Protein AF-A0A317YHE9-F1 (afdb_monomer)

Mean predicted aligned error: 10.56 Å

Nearest PDB structures (foldseek):
  7tdz-assembly1_f  TM=6.583E-01  e=2.083E-06  Xenopus laevis
  7r5j-assembly1_M0  TM=6.665E-01  e=5.279E-06  Homo sapiens
  4hny-assembly1_A  TM=3.394E-01  e=1.186E+00  Saccharomyces cerevisiae S288C
  5a7d-assembly4_D  TM=3.617E-01  e=1.568E+00  Drosophila melanogaster
  8e0m-assembly3_G  TM=3.285E-01  e=8.176E-01  synthetic construct

pLDDT: mean 80.56, std 19.46, range [28.75, 98.38]

Sequence (222 aa):
MKNEQAISEYCESWSRDDAQRQYIVELGIPEEWMHEALALYHEYYGDKQGALENLIQCGNWKKAHTIFVTSVAHSMFLSSNHQEVWRITSALENHKYEIADWDLGAGIYIDFYILKNSMQERNAMDDSGSLEEMSESCRSFFGRLNESLLVWGSKLPVESRACYSKMAEELCALLVDTPSETLNLPMGCLLMMLNAPVPDESRSSYLQDALSVFTEILCSDP

Organism: Zea mays (NCBI:txid4577)

Solvent-accessible surface area (backbone atoms only — not comparable to full-atom values): 12425 Å² total; per-residue (Å²): 106,76,66,55,53,49,49,44,74,46,31,81,69,38,74,78,30,69,70,51,47,52,49,46,47,74,71,70,47,62,64,41,58,54,23,47,28,47,17,52,51,26,48,74,76,63,37,60,64,60,14,34,56,21,20,56,68,38,64,40,56,56,60,24,49,50,46,34,56,40,71,41,48,33,61,37,49,71,69,66,38,52,70,60,54,49,56,53,40,57,63,49,54,84,46,39,92,76,31,81,62,34,71,50,39,56,41,45,59,56,52,48,53,55,49,52,51,54,52,52,57,40,68,75,66,74,59,75,87,53,50,66,64,48,52,50,51,48,51,53,51,54,50,42,55,55,51,21,52,63,75,48,39,90,57,42,50,76,57,42,51,54,34,52,41,49,53,50,51,57,52,48,52,68,53,63,82,43,82,82,90,72,79,82,73,66,69,66,60,56,50,50,56,72,68,43,93,60,64,77,84,56,44,57,58,56,48,50,54,55,47,49,56,51,47,55,55,71,72,60,74,135

Foldseek 3Di:
DVVLVVLLVCVVPQVVPPVSVVVCVVVVDDVLSNLCSQLVVCVVVVNLVSNLVSCLVNVVLQVNQLSCQLPNVLVCVVVVVLVVLVVSLVSSVVVQVVYPPNCLTSVLSVLLVVLLVVLVVCLVVVDPVCLVVSLVSLVVSLVSPVVSCVVCPPSHDLSSLVSSLVSNVSSVVSNPSDDDPDDPHDPSSVVSQLPRPDPPVCNVVSVVVSVVNVVVVVVDDD

Secondary structure (DSSP, 8-state):
-HHHHHHHHTHHHHTT-HHHHHHHHHTT--HHHHHHHHHHHHHHTT-HHHHHHHHHHTT-HHHHHHHIIIIIHHHHHHTT-HHHHHHHHHHHHTTGGGSTTGGGTTHHHHHHHHHHHHHHHHHHHT-GGGHHHHHHHHHHHHHHHHHHHHHHGGGS-HHHHHHHHHHHHHHHHHHHTS-GGG----HHHHHHHHTS---HHHHHHHHHHHHHHHHHHHH---

Radius of gyration: 21.98 Å; Cα contacts (8 Å, |Δi|>4): 173; chains: 1; bounding box: 49×32×67 Å

Structure (mmCIF, N/CA/C/O backbone):
data_AF-A0A317YHE9-F1
#
_entry.id   AF-A0A317YHE9-F1
#
loop_
_atom_site.group_PDB
_atom_site.id
_atom_site.type_symbol
_atom_site.label_atom_id
_atom_site.label_alt_id
_atom_site.label_comp_id
_atom_site.label_asym_id
_atom_site.label_entity_id
_atom_site.label_seq_id
_atom_site.pdbx_PDB_ins_code
_atom_site.Cartn_x
_atom_site.Cartn_y
_atom_site.Cartn_z
_atom_site.occupancy
_atom_site.B_iso_or_equiv
_atom_site.auth_seq_id
_atom_site.auth_comp_id
_atom_site.auth_asym_id
_atom_site.auth_atom_id
_atom_site.pdbx_PDB_model_num
ATOM 1 N N . MET A 1 1 ? -6.697 1.006 29.456 1.00 61.59 1 MET A N 1
ATOM 2 C CA . MET A 1 1 ? -7.398 -0.272 29.733 1.00 61.59 1 MET A CA 1
ATOM 3 C C . MET A 1 1 ? -8.920 -0.144 29.835 1.00 61.59 1 MET A C 1
ATOM 5 O O . MET A 1 1 ? -9.541 -0.406 28.822 1.00 61.59 1 MET A O 1
ATOM 9 N N . LYS A 1 2 ? -9.570 0.265 30.948 1.00 75.31 2 LYS A N 1
ATOM 10 C CA . LYS A 1 2 ? -11.062 0.289 30.985 1.00 75.31 2 LYS A CA 1
ATOM 11 C C . LYS A 1 2 ? -11.701 1.239 29.956 1.00 75.31 2 LYS A C 1
ATOM 13 O O . LYS A 1 2 ? -12.679 0.868 29.323 1.00 75.31 2 LYS A O 1
ATOM 18 N N . ASN A 1 3 ? -11.133 2.432 29.774 1.00 78.69 3 ASN A N 1
ATOM 19 C CA . ASN A 1 3 ? -11.678 3.422 28.835 1.00 78.69 3 ASN A CA 1
ATOM 20 C C . ASN A 1 3 ? -11.440 3.024 27.371 1.00 78.69 3 ASN A C 1
ATOM 22 O O . ASN A 1 3 ? -12.326 3.158 26.544 1.00 78.69 3 ASN A O 1
ATOM 26 N N . GLU A 1 4 ? -10.263 2.480 27.075 1.00 81.00 4 GLU A N 1
ATOM 27 C CA . GLU A 1 4 ? -9.868 1.972 25.755 1.00 81.00 4 GLU A CA 1
ATOM 28 C C . GLU A 1 4 ? -10.772 0.821 25.278 1.00 81.00 4 GLU A C 1
ATOM 30 O O . GLU A 1 4 ? -11.289 0.857 24.165 1.00 81.00 4 GLU A O 1
ATOM 35 N N . GLN A 1 5 ? -11.057 -0.151 26.156 1.00 80.69 5 GLN A N 1
ATOM 36 C CA . GLN A 1 5 ? -12.016 -1.222 25.862 1.00 80.69 5 GLN A CA 1
ATOM 37 C C . GLN A 1 5 ? -13.420 -0.670 25.606 1.00 80.69 5 GLN A C 1
ATOM 39 O O . GLN A 1 5 ? -14.048 -1.057 24.627 1.00 80.69 5 GLN A O 1
ATOM 44 N N . ALA A 1 6 ? -13.883 0.281 26.422 1.00 82.44 6 ALA A N 1
ATOM 45 C CA . ALA A 1 6 ? -15.192 0.897 26.228 1.00 82.44 6 ALA A CA 1
ATOM 46 C C . ALA A 1 6 ? -15.292 1.646 24.883 1.00 82.44 6 ALA A C 1
ATOM 48 O O . ALA A 1 6 ? -16.296 1.536 24.188 1.00 82.44 6 ALA A O 1
ATOM 49 N N . ILE A 1 7 ? -14.251 2.376 24.473 1.00 87.12 7 ILE A N 1
ATOM 50 C CA . ILE A 1 7 ? -14.241 3.089 23.184 1.00 87.12 7 ILE A CA 1
ATOM 51 C C . ILE A 1 7 ? -14.347 2.107 22.019 1.00 87.12 7 ILE A C 1
ATOM 53 O O . ILE A 1 7 ? -15.121 2.347 21.095 1.00 87.12 7 ILE A O 1
ATOM 57 N N . SER A 1 8 ? -13.629 0.986 22.088 1.00 84.88 8 SER A N 1
ATOM 58 C CA . SER A 1 8 ? -13.719 -0.069 21.078 1.00 84.88 8 SER A CA 1
ATOM 59 C C . SER A 1 8 ? -15.107 -0.725 21.050 1.00 84.88 8 SER A C 1
ATOM 61 O O . SER A 1 8 ? -15.728 -0.810 19.992 1.00 84.88 8 SER A O 1
ATOM 63 N N . GLU A 1 9 ? -15.652 -1.096 22.214 1.00 87.62 9 GLU A N 1
ATOM 64 C CA . GLU A 1 9 ? -16.969 -1.744 22.340 1.00 87.62 9 GLU A CA 1
ATOM 65 C C . GLU A 1 9 ? -18.121 -0.879 21.809 1.00 87.62 9 GLU A C 1
ATOM 67 O O . GLU A 1 9 ? -19.025 -1.390 21.150 1.00 87.62 9 GLU A O 1
ATOM 72 N N . TYR A 1 10 ? -18.084 0.431 22.059 1.00 87.12 10 TYR A N 1
ATOM 73 C CA . TYR A 1 10 ? -19.134 1.363 21.638 1.00 87.12 10 TYR A CA 1
ATOM 74 C C . TYR A 1 10 ? -18.809 2.093 20.325 1.00 87.12 10 TYR A C 1
ATOM 76 O O . TYR A 1 10 ? -19.490 3.058 19.978 1.00 87.12 10 TYR A O 1
ATOM 84 N N . CYS A 1 11 ? -17.800 1.644 19.567 1.00 88.56 11 CYS A N 1
ATOM 85 C CA . CYS A 1 11 ? -17.350 2.315 18.342 1.00 88.56 11 CYS A CA 1
ATOM 86 C C . CYS A 1 11 ? -18.476 2.564 17.340 1.00 88.56 11 CYS A C 1
ATOM 88 O O . CYS A 1 11 ? -18.587 3.661 16.797 1.00 88.56 11 CYS A O 1
ATOM 90 N N . GLU A 1 12 ? -19.386 1.611 17.150 1.00 87.56 12 GLU A N 1
ATOM 91 C CA . GLU A 1 12 ? -20.506 1.792 16.225 1.00 87.56 12 GLU A CA 1
ATOM 92 C C . GLU A 1 12 ? -21.427 2.970 16.595 1.00 87.56 12 GLU A C 1
ATOM 94 O O . GLU A 1 12 ? -21.942 3.640 15.698 1.00 87.56 12 GLU A O 1
ATOM 99 N N . SER A 1 13 ? -21.627 3.254 17.888 1.00 86.62 13 SER A N 1
ATOM 100 C CA . SER A 1 13 ? -22.522 4.337 18.304 1.00 86.62 13 SER A CA 1
ATOM 101 C C . SER A 1 13 ? -21.878 5.711 18.160 1.00 86.62 13 SER A C 1
ATOM 103 O O . SER A 1 13 ? -22.518 6.612 17.623 1.00 86.62 13 SER A O 1
ATOM 105 N N . TRP A 1 14 ? -20.621 5.872 18.591 1.00 89.88 14 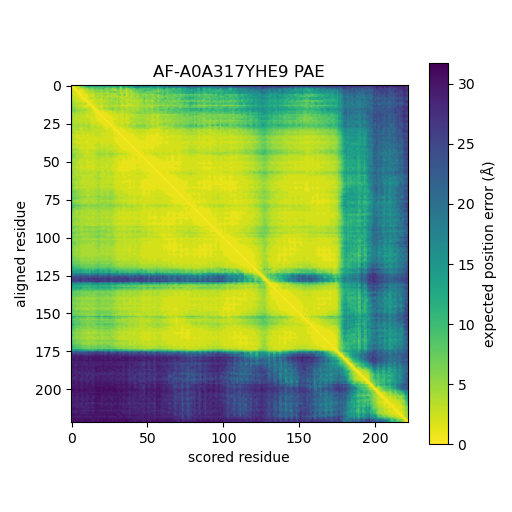TRP A N 1
ATOM 106 C CA . TRP A 1 14 ? -19.958 7.182 18.567 1.00 89.88 14 TRP A CA 1
ATOM 107 C C . TRP A 1 14 ? -19.265 7.488 17.239 1.00 89.88 14 TRP A C 1
ATOM 109 O O . TRP A 1 14 ? -19.090 8.653 16.894 1.00 89.88 14 TRP A O 1
ATOM 119 N N . SER A 1 15 ? -18.916 6.481 16.433 1.00 86.31 15 SER A N 1
ATOM 120 C CA . SER A 1 15 ? -18.302 6.710 15.117 1.00 86.31 15 SER A CA 1
ATOM 121 C C . SER A 1 15 ? -19.222 7.460 14.151 1.00 86.31 15 SER A C 1
ATOM 123 O O . SER A 1 15 ? -18.722 8.086 13.226 1.00 86.31 15 SER A O 1
ATOM 125 N N . ARG A 1 16 ? -20.543 7.451 14.342 1.00 86.00 16 ARG A N 1
ATOM 126 C CA . ARG A 1 16 ? -21.493 8.122 13.437 1.00 86.00 16 ARG A CA 1
ATOM 127 C C . ARG A 1 16 ? -21.871 9.542 13.866 1.00 86.00 16 ARG A C 1
ATOM 129 O O . ARG A 1 16 ? -22.636 10.188 13.155 1.00 86.00 16 ARG A O 1
ATOM 136 N N . ASP A 1 17 ? -21.372 10.008 15.009 1.00 88.69 17 ASP A N 1
ATOM 137 C CA . ASP A 1 17 ? -21.769 11.275 15.624 1.00 88.69 17 ASP A CA 1
ATOM 138 C C . ASP A 1 17 ? -20.535 12.116 15.987 1.00 88.69 17 ASP A C 1
ATOM 140 O O . ASP A 1 17 ? -19.805 11.817 16.935 1.00 88.69 17 ASP A O 1
ATOM 144 N N . ASP A 1 18 ? -20.315 13.196 15.234 1.00 86.38 18 ASP A N 1
ATOM 145 C CA . ASP A 1 18 ? -19.188 14.111 15.441 1.00 86.38 18 ASP A CA 1
ATOM 146 C C . ASP A 1 18 ? -19.220 14.785 16.818 1.00 86.38 18 ASP A C 1
ATOM 148 O O . ASP A 1 18 ? -18.165 15.007 17.415 1.00 86.38 18 ASP A O 1
ATOM 152 N N . ALA A 1 19 ? -20.409 15.048 17.374 1.00 89.12 19 ALA A N 1
ATOM 153 C CA . ALA A 1 19 ? -20.527 15.622 18.710 1.00 89.12 19 ALA A CA 1
ATOM 154 C C . ALA A 1 19 ? -20.073 14.622 19.782 1.00 89.12 19 ALA A C 1
ATOM 156 O O . ALA A 1 19 ? -19.423 15.011 20.752 1.00 89.12 19 ALA A O 1
ATOM 157 N N . GLN A 1 20 ? -20.351 13.325 19.595 1.00 88.50 20 GLN A N 1
ATOM 158 C CA . GLN A 1 20 ? -19.840 12.283 20.491 1.00 88.50 20 GLN A CA 1
ATOM 159 C C . GLN A 1 20 ? -18.331 12.111 20.360 1.00 88.50 20 GLN A C 1
ATOM 161 O O . GLN A 1 20 ? -17.654 11.980 21.378 1.00 88.50 20 GLN A O 1
ATOM 166 N N . ARG A 1 21 ? -17.786 12.152 19.138 1.00 87.62 21 ARG A N 1
ATOM 167 C CA . ARG A 1 21 ? -16.333 12.104 18.923 1.00 87.62 21 ARG A CA 1
ATOM 168 C C . ARG A 1 21 ? -15.636 13.255 19.641 1.00 87.62 21 ARG A C 1
ATOM 170 O O . ARG A 1 21 ? -14.715 13.016 20.417 1.00 87.62 21 ARG A O 1
ATOM 177 N N . GLN A 1 22 ? -16.121 14.479 19.442 1.00 88.88 22 GLN A N 1
ATOM 178 C CA . GLN A 1 22 ? -15.563 15.659 20.093 1.00 88.88 22 GLN A CA 1
ATOM 179 C C . GLN A 1 22 ? -15.681 15.571 21.620 1.00 88.88 22 GLN A C 1
ATOM 181 O O . GLN A 1 22 ? -14.718 15.855 22.326 1.00 88.88 22 GLN A O 1
ATOM 186 N N . TYR A 1 23 ? -16.816 15.092 22.133 1.00 90.38 23 TYR A N 1
ATOM 187 C CA . TYR A 1 23 ? -16.991 14.876 23.566 1.00 90.38 23 TYR A CA 1
ATOM 188 C C . TYR A 1 23 ? -15.982 13.867 24.141 1.00 90.38 23 TYR A C 1
ATOM 190 O O . TYR A 1 23 ? -15.433 14.093 25.216 1.00 90.38 23 TYR A O 1
ATOM 198 N N . ILE A 1 24 ? -15.693 12.771 23.431 1.00 89.44 24 ILE A N 1
ATOM 199 C CA . ILE A 1 24 ? -14.695 11.778 23.861 1.00 89.44 24 ILE A CA 1
ATOM 200 C C . ILE A 1 24 ? -13.297 12.410 23.942 1.00 89.44 24 ILE A C 1
ATOM 202 O O . ILE A 1 24 ? -12.596 12.194 24.932 1.00 89.44 24 ILE A O 1
ATOM 206 N N . VAL A 1 25 ? -12.918 13.234 22.962 1.00 89.38 25 VAL A N 1
ATOM 207 C CA . VAL A 1 25 ? -11.649 13.985 22.990 1.00 89.38 25 VAL A CA 1
ATOM 208 C C . VAL A 1 25 ? -11.615 14.957 24.176 1.00 89.38 25 VAL A C 1
ATOM 210 O O . VAL A 1 25 ? -10.636 15.001 24.921 1.00 89.38 25 VAL A O 1
ATOM 213 N N . GLU A 1 26 ? -12.709 15.681 24.430 1.00 92.31 26 GLU A N 1
ATOM 214 C CA . GLU A 1 26 ? -12.836 16.611 25.564 1.00 92.31 26 GLU A CA 1
ATOM 215 C C . GLU A 1 26 ? -12.764 15.915 26.937 1.00 92.31 26 GLU A C 1
ATOM 217 O O . GLU A 1 26 ? -12.331 16.524 27.917 1.00 92.31 26 GLU A O 1
ATOM 222 N N . LEU A 1 27 ? -13.111 14.624 27.020 1.00 91.50 27 LEU A N 1
ATOM 223 C CA . LEU A 1 27 ? -12.909 13.796 28.217 1.00 91.50 27 LEU A CA 1
ATOM 224 C C . LEU A 1 27 ? -11.431 13.446 28.480 1.00 91.50 27 LEU A C 1
ATOM 226 O O . LEU A 1 27 ? -11.128 12.785 29.478 1.00 91.50 27 LEU A O 1
ATOM 230 N N . GLY A 1 28 ? -10.511 13.883 27.617 1.00 90.69 28 GLY A N 1
ATOM 231 C CA . GLY A 1 28 ? -9.077 13.623 27.730 1.00 90.69 28 GLY A CA 1
ATOM 232 C C . GLY A 1 28 ? -8.684 12.219 27.277 1.00 90.69 28 GLY A C 1
ATOM 233 O O . GLY A 1 28 ? -7.650 11.699 27.700 1.00 90.69 28 GLY A O 1
ATOM 234 N N . ILE A 1 29 ? -9.520 11.580 26.459 1.00 90.00 29 ILE A N 1
ATOM 235 C CA . ILE A 1 29 ? -9.173 10.320 25.811 1.00 90.00 29 ILE A CA 1
ATOM 236 C C . ILE A 1 29 ? -8.193 10.607 24.663 1.00 90.00 29 ILE A C 1
ATOM 238 O O . ILE A 1 29 ? -8.479 11.482 23.847 1.00 90.00 29 ILE A O 1
ATOM 242 N N . PRO A 1 30 ? -7.076 9.861 24.561 1.00 92.31 30 PRO A N 1
ATOM 243 C CA . PRO A 1 30 ? -6.158 9.971 23.430 1.00 92.31 30 PRO A CA 1
ATOM 244 C C . PRO A 1 30 ? -6.852 9.683 22.092 1.00 92.31 30 PRO A C 1
ATOM 246 O O . PRO A 1 30 ? -7.538 8.664 21.951 1.00 92.31 30 PRO A O 1
ATOM 249 N N . GLU A 1 31 ? -6.643 10.547 21.099 1.00 91.62 31 GLU A N 1
ATOM 250 C CA . GLU A 1 31 ? -7.203 10.375 19.752 1.00 91.62 31 GLU A CA 1
ATOM 251 C C . GLU A 1 31 ? -6.699 9.085 19.090 1.00 91.62 31 GLU A C 1
ATOM 253 O O . GLU A 1 31 ? -7.435 8.431 18.351 1.00 91.62 31 GLU A O 1
ATOM 258 N N . GLU A 1 32 ? -5.488 8.640 19.426 1.00 93.50 32 GLU A N 1
ATOM 259 C CA . GLU A 1 32 ? -4.905 7.399 18.924 1.00 93.50 32 GLU A CA 1
ATOM 260 C C . GLU A 1 32 ? -5.758 6.179 19.296 1.00 93.50 32 GLU A C 1
ATOM 262 O O . GLU A 1 32 ? -5.924 5.276 18.479 1.00 93.50 32 GLU A O 1
ATOM 267 N N . TRP A 1 33 ? -6.365 6.166 20.490 1.00 93.44 33 TRP A N 1
ATOM 268 C CA . TRP A 1 33 ? -7.258 5.078 20.914 1.00 93.44 33 TRP A CA 1
ATOM 269 C C . TRP A 1 33 ? -8.572 5.086 20.134 1.00 93.44 33 TRP A C 1
ATOM 271 O O . TRP A 1 33 ? -9.136 4.030 19.842 1.00 93.44 33 TRP A O 1
ATOM 281 N N . MET A 1 34 ? -9.063 6.272 19.773 1.00 93.94 34 MET A N 1
ATOM 282 C CA . MET A 1 34 ? -10.248 6.398 18.927 1.00 93.94 34 MET A CA 1
ATOM 283 C C . MET A 1 34 ? -9.953 5.910 17.509 1.00 93.94 34 MET A C 1
ATOM 285 O O . MET A 1 34 ? -10.731 5.137 16.951 1.00 93.94 34 MET A O 1
ATOM 289 N N . HIS A 1 35 ? -8.813 6.305 16.948 1.00 95.62 35 HIS A N 1
ATOM 290 C CA . HIS A 1 35 ? -8.369 5.842 15.639 1.00 95.62 35 HIS A CA 1
ATOM 291 C C . HIS A 1 35 ? -8.104 4.334 15.620 1.00 95.62 35 HIS A C 1
ATOM 293 O O . HIS A 1 35 ? -8.507 3.658 14.679 1.00 95.62 35 HIS A O 1
ATOM 299 N N . GLU A 1 36 ? -7.529 3.758 16.673 1.00 95.00 36 GLU A N 1
ATOM 300 C CA . GLU A 1 36 ? -7.368 2.306 16.770 1.00 95.00 36 GLU A CA 1
ATOM 301 C C . GLU A 1 36 ? -8.720 1.569 16.763 1.00 95.00 36 GLU A C 1
ATOM 303 O O . GLU A 1 36 ? -8.889 0.589 16.031 1.00 95.00 36 GLU A O 1
ATOM 308 N N . ALA A 1 37 ? -9.716 2.073 17.499 1.00 94.62 37 ALA A N 1
ATOM 309 C CA . ALA A 1 37 ? -11.070 1.524 17.474 1.00 94.62 37 ALA A CA 1
ATOM 310 C C . ALA A 1 37 ? -11.732 1.655 16.088 1.00 94.62 37 ALA A C 1
ATOM 312 O O . ALA A 1 37 ? -12.310 0.688 15.586 1.00 94.62 37 ALA A O 1
ATOM 313 N N . LEU A 1 38 ? -11.601 2.815 15.433 1.00 95.31 38 LEU A N 1
ATOM 314 C CA . LEU A 1 38 ? -12.116 3.036 14.078 1.00 95.31 38 LEU A CA 1
ATOM 315 C C . LEU A 1 38 ? -11.439 2.121 13.055 1.00 95.31 38 LEU A C 1
ATOM 317 O O . LEU A 1 38 ? -12.115 1.570 12.190 1.00 95.31 38 LEU A O 1
ATOM 321 N N . ALA A 1 39 ? -10.128 1.902 13.166 1.00 96.62 39 ALA A N 1
ATOM 322 C CA . ALA A 1 39 ? -9.410 0.984 12.292 1.00 96.62 39 ALA A CA 1
ATOM 323 C C . ALA A 1 39 ? -9.994 -0.435 12.358 1.00 96.62 39 ALA A C 1
ATOM 325 O O . ALA A 1 39 ? -10.224 -1.054 11.318 1.00 96.62 39 ALA A O 1
ATOM 326 N N . LEU A 1 40 ? -10.282 -0.934 13.566 1.00 94.06 40 LEU A N 1
ATOM 327 C CA . LEU A 1 40 ? -10.927 -2.236 13.766 1.00 94.06 40 LEU A CA 1
ATOM 328 C C . LEU A 1 40 ? -12.358 -2.260 13.215 1.00 94.06 40 LEU A C 1
ATOM 330 O O . LEU A 1 40 ? -12.748 -3.238 12.577 1.00 94.06 40 LEU A O 1
ATOM 334 N N . TYR A 1 41 ? -13.120 -1.185 13.427 1.00 93.75 41 TYR A N 1
ATOM 335 C CA . TYR A 1 41 ? -14.474 -1.040 12.898 1.00 93.75 41 TYR A CA 1
ATOM 336 C C . TYR A 1 41 ? -14.492 -1.117 11.365 1.00 93.75 41 TYR A C 1
ATOM 338 O O . TYR A 1 41 ? -15.177 -1.968 10.796 1.00 93.75 41 TYR A O 1
ATOM 346 N N . HIS A 1 42 ? -13.697 -0.287 10.689 1.00 95.38 42 HIS A N 1
ATOM 347 C CA . HIS A 1 42 ? -13.603 -0.285 9.229 1.00 95.38 42 HIS A CA 1
ATOM 348 C C . HIS A 1 42 ? -13.126 -1.641 8.694 1.00 95.38 42 HIS A C 1
ATOM 350 O O . HIS A 1 42 ? -13.698 -2.167 7.739 1.00 95.38 42 HIS A O 1
ATOM 356 N N . GLU A 1 43 ? -12.143 -2.269 9.349 1.00 93.75 43 GLU A N 1
ATOM 357 C CA . GLU A 1 43 ? -11.654 -3.586 8.947 1.00 93.75 43 GLU A CA 1
ATOM 358 C C . GLU A 1 43 ? -12.734 -4.674 9.058 1.00 93.75 43 GLU A C 1
ATOM 360 O O . GLU A 1 43 ? -12.841 -5.500 8.146 1.00 93.75 43 GLU A O 1
ATOM 365 N N . TYR A 1 44 ? -13.551 -4.647 10.119 1.00 92.50 44 TYR A N 1
ATOM 366 C CA . TYR A 1 44 ? -14.672 -5.570 10.327 1.00 92.50 44 TYR A CA 1
ATOM 367 C C . TYR A 1 44 ? -15.742 -5.443 9.235 1.00 92.50 44 TYR A C 1
ATOM 369 O O . TYR A 1 44 ? -16.233 -6.452 8.732 1.00 92.50 44 TYR A O 1
ATOM 377 N N . TYR A 1 45 ? -16.059 -4.215 8.819 1.00 93.06 45 TYR A N 1
ATOM 378 C CA . TYR A 1 45 ? -17.017 -3.949 7.739 1.00 93.06 45 TYR A CA 1
ATOM 379 C C . TYR A 1 45 ? -16.412 -4.058 6.329 1.00 93.06 45 TYR A C 1
ATOM 381 O O . TYR A 1 45 ? -17.119 -3.876 5.339 1.00 93.06 45 TYR A O 1
ATOM 389 N N . GLY A 1 46 ? -15.125 -4.399 6.219 1.00 93.25 46 GLY A N 1
ATOM 390 C CA . GLY A 1 46 ? -14.440 -4.608 4.943 1.00 93.25 46 GLY A CA 1
ATOM 391 C C . GLY A 1 46 ? -13.933 -3.334 4.263 1.00 93.25 46 GLY A C 1
ATOM 392 O O . GLY A 1 46 ? -13.397 -3.421 3.160 1.00 93.25 46 GLY A O 1
ATOM 393 N N . ASP A 1 47 ? -14.032 -2.174 4.911 1.00 96.44 47 ASP A N 1
ATOM 394 C CA . ASP A 1 47 ? -13.488 -0.911 4.415 1.00 96.44 47 ASP A CA 1
ATOM 395 C C . ASP A 1 47 ? -11.976 -0.832 4.677 1.00 96.44 47 ASP A C 1
ATOM 397 O O . ASP A 1 47 ? -11.497 -0.362 5.711 1.00 96.44 47 ASP A O 1
ATOM 401 N N . LYS A 1 48 ? -11.196 -1.342 3.721 1.00 96.50 48 LYS A N 1
ATOM 402 C CA . LYS A 1 48 ? -9.734 -1.409 3.835 1.00 96.50 48 LYS A CA 1
ATOM 403 C C . LYS A 1 48 ? -9.066 -0.037 3.784 1.00 96.50 48 LYS A C 1
ATOM 405 O O . LYS A 1 48 ? -8.036 0.140 4.430 1.00 96.50 48 LYS A O 1
ATOM 410 N N . GLN A 1 49 ? -9.642 0.917 3.054 1.00 96.06 49 GLN A N 1
ATOM 411 C CA . GLN A 1 49 ? -9.089 2.265 2.963 1.00 96.06 49 GLN A CA 1
ATOM 412 C C . GLN A 1 49 ? -9.342 3.044 4.259 1.00 96.06 49 GLN A C 1
ATOM 414 O O . GLN A 1 49 ? -8.389 3.567 4.834 1.00 96.06 49 GLN A O 1
ATOM 419 N N . GLY A 1 50 ? -10.573 3.030 4.783 1.00 96.25 50 GLY A N 1
ATOM 420 C CA . GLY A 1 50 ? -10.881 3.654 6.073 1.00 96.25 50 GLY A CA 1
ATOM 421 C C . GLY A 1 50 ? -10.081 3.040 7.225 1.00 96.25 50 GLY A C 1
ATOM 422 O O . GLY A 1 50 ? -9.597 3.754 8.107 1.00 96.25 50 GLY A O 1
ATOM 423 N N . ALA A 1 51 ? -9.850 1.722 7.196 1.00 97.81 51 ALA A N 1
ATOM 424 C CA . ALA A 1 51 ? -8.981 1.063 8.166 1.00 97.81 51 ALA A CA 1
ATOM 425 C C . ALA A 1 51 ? -7.526 1.546 8.054 1.00 97.81 51 ALA A C 1
ATOM 427 O O . ALA A 1 51 ? -6.919 1.885 9.068 1.00 97.81 51 ALA A O 1
ATOM 428 N N . LEU A 1 52 ? -6.972 1.620 6.839 1.00 98.06 52 LEU A N 1
ATOM 429 C CA . LEU A 1 52 ? -5.617 2.120 6.595 1.00 98.06 52 LEU A CA 1
ATOM 430 C C . LEU A 1 52 ? -5.425 3.551 7.113 1.00 98.06 52 LEU A C 1
ATOM 432 O O . LEU A 1 52 ? -4.443 3.818 7.804 1.00 98.06 52 LEU A O 1
ATOM 436 N N . GLU A 1 53 ? -6.354 4.455 6.803 1.00 97.25 53 GLU A N 1
ATOM 437 C CA . GLU A 1 53 ? -6.279 5.855 7.231 1.00 97.25 53 GLU A CA 1
ATOM 438 C C . GLU A 1 53 ? -6.206 5.964 8.756 1.00 97.25 53 GLU A C 1
ATOM 440 O O . GLU A 1 53 ? -5.324 6.635 9.288 1.00 97.25 53 GLU A O 1
ATOM 445 N N . ASN A 1 54 ? -7.063 5.231 9.467 1.00 97.44 54 ASN A N 1
ATOM 446 C CA . ASN A 1 54 ? -7.068 5.225 10.926 1.00 97.44 54 ASN A CA 1
ATOM 447 C C . ASN A 1 54 ? -5.824 4.550 11.532 1.00 97.44 54 ASN A C 1
ATOM 449 O O . ASN A 1 54 ? -5.326 5.010 12.556 1.00 97.44 54 ASN A O 1
ATOM 453 N N . LEU A 1 55 ? -5.267 3.514 10.891 1.00 98.19 55 LEU A N 1
ATOM 454 C CA . LEU A 1 55 ? -4.016 2.886 11.340 1.00 98.19 55 LEU A CA 1
ATOM 455 C C . LEU A 1 55 ? -2.815 3.832 11.243 1.00 98.19 55 LEU A C 1
ATOM 457 O O . LEU A 1 55 ? -1.916 3.761 12.078 1.00 98.19 55 LEU A O 1
ATOM 461 N N . ILE A 1 56 ? -2.802 4.709 10.237 1.00 97.12 56 ILE A N 1
ATOM 462 C CA . ILE A 1 56 ? -1.797 5.770 10.115 1.00 97.12 56 ILE A CA 1
ATOM 463 C C . ILE A 1 56 ? -1.966 6.779 11.258 1.00 97.12 56 ILE A C 1
ATOM 465 O O . ILE A 1 56 ? -0.975 7.137 11.886 1.00 97.12 56 ILE A O 1
ATOM 469 N N . GLN A 1 57 ? -3.200 7.197 11.567 1.00 96.50 57 GLN A N 1
ATOM 470 C CA . GLN A 1 57 ? -3.453 8.178 12.632 1.00 96.50 57 GLN A CA 1
ATOM 471 C C . GLN A 1 57 ? -3.100 7.656 14.032 1.00 96.50 57 GLN A C 1
ATOM 473 O O . GLN A 1 57 ? -2.549 8.399 14.835 1.00 96.50 57 GLN A O 1
ATOM 478 N N . CYS A 1 58 ? -3.356 6.377 14.331 1.00 95.88 58 CYS A N 1
ATOM 479 C CA . CYS A 1 58 ? -2.972 5.791 15.621 1.00 95.88 58 CYS A CA 1
ATOM 480 C C . CYS A 1 58 ? -1.510 5.314 15.687 1.00 95.88 58 CYS A C 1
ATOM 482 O O . CYS A 1 58 ? -1.100 4.722 16.685 1.00 95.88 58 CYS A O 1
ATOM 484 N N . GLY A 1 59 ? -0.718 5.532 14.632 1.00 96.00 59 GLY A N 1
ATOM 485 C CA . GLY A 1 59 ? 0.694 5.154 14.590 1.00 96.00 59 GLY A CA 1
ATOM 486 C C . GLY A 1 59 ? 0.951 3.646 14.531 1.00 96.00 59 GLY A C 1
ATOM 487 O O . GLY A 1 59 ? 2.045 3.183 14.854 1.00 96.00 59 GLY A O 1
ATOM 488 N N . ASN A 1 60 ? -0.026 2.841 14.103 1.00 96.62 60 ASN A N 1
ATOM 489 C CA . ASN A 1 60 ? 0.164 1.404 13.915 1.00 96.62 60 ASN A CA 1
ATOM 490 C C . ASN A 1 60 ? 0.791 1.110 12.540 1.00 96.62 60 ASN A C 1
ATOM 492 O O . ASN A 1 60 ? 0.179 0.507 11.652 1.00 96.62 60 ASN A O 1
ATOM 496 N N . TRP A 1 61 ? 2.048 1.532 12.375 1.00 97.75 61 TRP A N 1
ATOM 497 C CA . TRP A 1 61 ? 2.779 1.529 11.102 1.00 97.75 61 TRP A CA 1
ATOM 498 C C . TRP A 1 61 ? 2.882 0.145 10.460 1.00 97.75 61 TRP A C 1
ATOM 500 O O . TRP A 1 61 ? 2.722 0.000 9.249 1.00 97.75 61 TRP A O 1
ATOM 510 N N . LYS A 1 62 ? 3.089 -0.897 11.272 1.00 97.75 62 LYS A N 1
ATOM 511 C CA . LYS A 1 62 ? 3.207 -2.287 10.801 1.00 97.75 62 LYS A CA 1
ATOM 512 C C . LYS A 1 62 ? 1.907 -2.784 10.169 1.00 97.75 62 LYS A C 1
ATOM 514 O O . LYS A 1 62 ? 1.923 -3.394 9.096 1.00 97.75 62 LYS A O 1
ATOM 519 N N . LYS A 1 63 ? 0.771 -2.526 10.824 1.00 97.12 63 LYS A N 1
ATOM 520 C CA . LYS A 1 63 ? -0.536 -2.946 10.315 1.00 97.12 63 LYS A CA 1
ATOM 521 C C . LYS A 1 63 ? -0.978 -2.063 9.146 1.00 97.12 63 LYS A C 1
ATOM 523 O O . LYS A 1 63 ? -1.499 -2.604 8.173 1.00 97.12 63 LYS A O 1
ATOM 528 N N . ALA A 1 64 ? -0.687 -0.759 9.192 1.00 98.31 64 ALA A N 1
ATOM 529 C CA . ALA A 1 64 ? -0.896 0.168 8.078 1.00 98.31 64 ALA A CA 1
ATOM 530 C C . ALA A 1 64 ? -0.135 -0.277 6.814 1.00 98.31 64 ALA A C 1
ATOM 532 O O . ALA A 1 64 ? -0.719 -0.390 5.741 1.00 98.31 64 ALA A O 1
ATOM 533 N N . HIS A 1 65 ? 1.146 -0.630 6.937 1.00 98.38 65 HIS A N 1
ATOM 534 C CA . HIS A 1 65 ? 1.928 -1.169 5.821 1.00 98.38 65 HIS A CA 1
ATOM 535 C C . HIS A 1 65 ? 1.338 -2.471 5.275 1.00 98.38 65 HIS A C 1
ATOM 537 O O . HIS A 1 65 ? 1.143 -2.601 4.067 1.00 98.38 65 HIS A O 1
ATOM 543 N N . THR A 1 66 ? 0.969 -3.400 6.160 1.00 97.62 66 THR A N 1
ATOM 544 C CA . THR A 1 66 ? 0.379 -4.686 5.761 1.00 97.62 66 THR A CA 1
ATOM 545 C C . THR A 1 66 ? -0.912 -4.498 4.962 1.00 97.62 66 THR A C 1
ATOM 547 O O . THR A 1 66 ? -1.055 -5.078 3.885 1.00 97.62 66 THR A O 1
ATOM 550 N N . ILE A 1 67 ? -1.858 -3.691 5.457 1.00 97.69 67 ILE A N 1
ATOM 551 C CA . ILE A 1 67 ? -3.136 -3.468 4.763 1.00 97.69 67 ILE A CA 1
ATOM 552 C C . ILE A 1 67 ? -2.936 -2.678 3.466 1.00 97.69 67 ILE A C 1
ATOM 554 O O . ILE A 1 67 ? -3.573 -2.990 2.461 1.00 97.69 67 ILE A O 1
ATOM 558 N N . PHE A 1 68 ? -2.006 -1.719 3.452 1.00 98.25 68 PHE A N 1
ATOM 559 C CA . PHE A 1 68 ? -1.673 -0.965 2.252 1.00 98.25 68 PHE A CA 1
ATOM 560 C C . PHE A 1 68 ? -1.197 -1.901 1.139 1.00 98.25 68 PHE A C 1
ATOM 562 O O . PHE A 1 68 ? -1.821 -1.957 0.081 1.00 98.25 68 PHE A O 1
ATOM 569 N N . VAL A 1 69 ? -0.162 -2.704 1.398 1.00 97.62 69 VAL A N 1
ATOM 570 C CA . VAL A 1 69 ? 0.444 -3.594 0.395 1.00 97.62 69 VAL A CA 1
ATOM 571 C C . VAL A 1 69 ? -0.535 -4.669 -0.082 1.00 97.62 69 VAL A C 1
ATOM 573 O O . VAL A 1 69 ? -0.633 -4.933 -1.280 1.00 97.62 69 VAL A O 1
ATOM 576 N N . THR A 1 70 ? -1.281 -5.276 0.841 1.00 96.75 70 THR A N 1
ATOM 577 C CA . THR A 1 70 ? -2.141 -6.428 0.524 1.00 96.75 70 THR A CA 1
ATOM 578 C C . THR A 1 70 ? -3.511 -6.040 -0.019 1.00 96.75 70 THR A C 1
ATOM 580 O O . THR A 1 70 ? -4.142 -6.847 -0.687 1.00 96.75 70 THR A O 1
ATOM 583 N N . SER A 1 71 ? -4.013 -4.830 0.237 1.00 95.75 71 SER A N 1
ATOM 584 C CA . SER A 1 71 ? -5.425 -4.519 -0.043 1.00 95.75 71 SER A CA 1
ATOM 585 C C . SER A 1 71 ? -5.671 -3.212 -0.791 1.00 95.75 71 SER A C 1
ATOM 587 O O . SER A 1 71 ? -6.688 -3.118 -1.471 1.00 95.75 71 SER A O 1
ATOM 589 N N . VAL A 1 72 ? -4.790 -2.214 -0.682 1.00 97.12 72 VAL A N 1
ATOM 590 C CA . VAL A 1 72 ? -5.110 -0.839 -1.115 1.00 97.12 72 VAL A CA 1
ATOM 591 C C . VAL A 1 72 ? -4.193 -0.336 -2.231 1.00 97.12 72 VAL A C 1
ATOM 593 O O . VAL A 1 72 ? -4.647 0.317 -3.165 1.00 97.12 72 VAL A O 1
ATOM 596 N N . ALA A 1 73 ? -2.898 -0.638 -2.163 1.00 96.81 73 ALA A N 1
ATOM 597 C CA . ALA A 1 73 ? -1.898 0.007 -3.005 1.00 96.81 73 ALA A CA 1
ATOM 598 C C . ALA A 1 73 ? -2.075 -0.307 -4.500 1.00 96.81 73 ALA A C 1
ATOM 600 O O . ALA A 1 73 ? -1.990 0.588 -5.338 1.00 96.81 73 ALA A O 1
ATOM 601 N N . HIS A 1 74 ? -2.370 -1.567 -4.835 1.00 92.56 74 HIS A N 1
ATOM 602 C CA . HIS A 1 74 ? -2.546 -2.023 -6.219 1.00 92.56 74 HIS A CA 1
ATOM 603 C C . HIS A 1 74 ? -3.781 -1.403 -6.881 1.00 92.56 74 HIS A C 1
ATOM 605 O O . HIS A 1 74 ? -3.677 -0.915 -8.003 1.00 92.56 74 HIS A O 1
ATOM 611 N N . SER A 1 75 ? -4.919 -1.347 -6.185 1.00 93.44 75 SER A N 1
ATOM 612 C CA . SER A 1 75 ? -6.152 -0.759 -6.714 1.00 93.44 75 SER A CA 1
ATOM 613 C C . SER A 1 75 ? -6.019 0.751 -6.900 1.00 93.44 75 SER A C 1
ATOM 615 O O . SER A 1 75 ? -6.421 1.276 -7.940 1.00 93.44 75 SER A O 1
ATOM 617 N N . MET A 1 76 ? -5.398 1.445 -5.940 1.00 96.00 76 MET A N 1
ATOM 618 C CA . MET A 1 76 ? -5.114 2.876 -6.049 1.00 96.00 76 MET A CA 1
ATOM 619 C C . MET A 1 76 ? -4.166 3.179 -7.210 1.00 96.00 76 MET A C 1
ATOM 621 O O . MET A 1 76 ? -4.438 4.090 -7.992 1.00 96.00 76 MET A O 1
ATOM 625 N N . PHE A 1 77 ? -3.088 2.404 -7.353 1.00 96.31 77 PHE A N 1
ATOM 626 C CA . PHE A 1 77 ? -2.127 2.577 -8.439 1.00 96.31 77 PHE A CA 1
ATOM 627 C C . PHE A 1 77 ? -2.767 2.353 -9.813 1.00 96.31 77 PHE A C 1
ATOM 629 O O . PHE A 1 77 ? -2.642 3.200 -10.692 1.00 96.31 77 PHE A O 1
ATOM 636 N N . LEU A 1 78 ? -3.502 1.249 -9.986 1.00 90.94 78 LEU A N 1
ATOM 637 C CA . LEU A 1 78 ? -4.183 0.922 -11.245 1.00 90.94 78 LEU A CA 1
ATOM 638 C C . LEU A 1 78 ? -5.288 1.925 -11.602 1.00 90.94 78 LEU A C 1
ATOM 640 O O . LEU A 1 78 ? -5.573 2.128 -12.777 1.00 90.94 78 LEU A O 1
ATOM 644 N N . SER A 1 79 ? -5.873 2.585 -10.600 1.00 94.25 79 SER A N 1
ATOM 645 C CA . SER A 1 79 ? -6.834 3.681 -10.789 1.00 94.25 79 SER A CA 1
ATOM 646 C C . SER A 1 79 ? -6.160 5.045 -11.005 1.00 94.25 79 SER A C 1
ATOM 648 O O . SER A 1 79 ? -6.825 6.076 -10.930 1.00 94.25 79 SER A O 1
ATOM 650 N N . SER A 1 80 ? -4.840 5.070 -11.222 1.00 93.81 80 SER A N 1
ATOM 651 C CA . SER A 1 80 ? -4.020 6.273 -11.411 1.00 93.81 80 SER A CA 1
ATOM 652 C C . SER A 1 80 ? -4.067 7.274 -10.250 1.00 93.81 80 SER A C 1
ATOM 654 O O . SER A 1 80 ? -3.746 8.451 -10.425 1.00 93.81 80 SER A O 1
ATOM 656 N N . ASN A 1 81 ? -4.405 6.827 -9.037 1.00 96.12 81 ASN A N 1
ATOM 657 C CA . ASN A 1 81 ? -4.404 7.669 -7.841 1.00 96.12 81 ASN A CA 1
ATOM 658 C C . ASN A 1 81 ? -2.989 7.794 -7.240 1.00 96.12 81 ASN A C 1
ATOM 660 O O . ASN A 1 81 ? -2.746 7.508 -6.067 1.00 96.12 81 ASN A O 1
ATOM 664 N N . HIS A 1 82 ? -2.023 8.190 -8.071 1.00 96.12 82 HIS A N 1
ATOM 665 C CA . HIS A 1 82 ? -0.603 8.204 -7.715 1.00 96.12 82 HIS A CA 1
ATOM 666 C C . HIS A 1 82 ? -0.272 9.200 -6.599 1.00 96.12 82 HIS A C 1
ATOM 668 O O . HIS A 1 82 ? 0.605 8.929 -5.782 1.00 96.12 82 HIS A O 1
ATOM 674 N N . GLN A 1 83 ? -0.997 10.323 -6.529 1.00 96.56 83 GLN A N 1
ATOM 675 C CA . GLN A 1 83 ? -0.820 11.322 -5.472 1.00 96.56 83 GLN A CA 1
ATOM 676 C C . GLN A 1 83 ? -1.121 10.734 -4.090 1.00 96.56 83 GLN A C 1
ATOM 678 O O . GLN A 1 83 ? -0.372 10.972 -3.144 1.00 96.56 83 GLN A O 1
ATOM 683 N N . GLU A 1 84 ? -2.189 9.946 -3.980 1.00 97.06 84 GLU A N 1
ATOM 684 C CA . GLU A 1 84 ? -2.573 9.337 -2.712 1.00 97.06 84 GLU A CA 1
ATOM 685 C C . GLU A 1 84 ? -1.646 8.183 -2.329 1.00 97.06 84 GLU A C 1
ATOM 687 O O .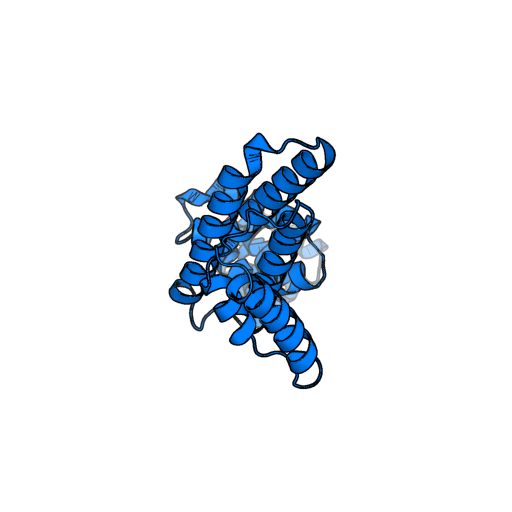 GLU A 1 84 ? -1.232 8.085 -1.174 1.00 97.06 84 GLU A O 1
ATOM 692 N N . VAL A 1 85 ? -1.234 7.367 -3.310 1.00 97.94 85 VAL A N 1
ATOM 693 C CA . VAL A 1 85 ? -0.195 6.345 -3.108 1.00 97.94 85 VAL A CA 1
ATOM 694 C C . VAL A 1 85 ? 1.068 6.996 -2.543 1.00 97.94 85 VAL A C 1
ATOM 696 O O . VAL A 1 85 ? 1.559 6.541 -1.515 1.00 97.94 85 VAL A O 1
ATOM 699 N N . TRP A 1 86 ? 1.542 8.087 -3.157 1.00 97.06 86 TRP A N 1
ATOM 700 C CA . TRP A 1 86 ? 2.711 8.833 -2.689 1.00 97.06 86 TRP A CA 1
ATOM 701 C C . TRP A 1 86 ? 2.523 9.364 -1.265 1.00 97.06 86 TRP A C 1
ATOM 703 O O . TRP A 1 86 ? 3.371 9.138 -0.404 1.00 97.06 86 TRP A O 1
ATOM 713 N N . ARG A 1 87 ? 1.382 10.011 -0.981 1.00 97.31 87 ARG A N 1
ATOM 714 C CA . ARG A 1 87 ? 1.059 10.551 0.349 1.00 97.31 87 ARG A CA 1
ATOM 715 C C . ARG A 1 87 ? 1.149 9.475 1.434 1.00 97.31 87 ARG A C 1
ATOM 717 O O . ARG A 1 87 ? 1.752 9.708 2.482 1.00 97.31 87 ARG A O 1
ATOM 724 N N . ILE A 1 88 ? 0.560 8.305 1.185 1.00 97.94 88 ILE A N 1
ATOM 725 C CA . ILE A 1 88 ? 0.560 7.181 2.126 1.00 97.94 88 ILE A CA 1
ATOM 726 C C . ILE A 1 88 ? 1.973 6.619 2.294 1.00 97.94 88 ILE A C 1
ATOM 728 O O . ILE A 1 88 ? 2.432 6.436 3.422 1.00 97.94 88 ILE A O 1
ATOM 732 N N . THR A 1 89 ? 2.683 6.360 1.195 1.00 97.62 89 THR A N 1
ATOM 733 C CA . THR A 1 89 ? 4.017 5.756 1.258 1.00 97.62 89 THR A CA 1
ATOM 734 C C . THR A 1 89 ? 5.021 6.674 1.945 1.00 97.62 89 THR A C 1
ATOM 736 O O . THR A 1 89 ? 5.794 6.194 2.766 1.00 97.62 89 THR A O 1
ATOM 739 N N . SER A 1 90 ? 4.959 7.987 1.708 1.00 96.00 90 SER A N 1
ATOM 740 C CA . SER A 1 90 ? 5.812 8.961 2.398 1.00 96.00 90 SER A CA 1
ATOM 741 C C . SER A 1 90 ? 5.513 9.047 3.897 1.00 96.00 90 SER A C 1
ATOM 743 O O . SER A 1 90 ? 6.434 9.206 4.694 1.00 96.00 90 SER A O 1
ATOM 745 N N . ALA A 1 91 ? 4.247 8.908 4.312 1.00 96.44 91 ALA A N 1
ATOM 746 C CA . ALA A 1 91 ? 3.902 8.853 5.733 1.00 96.44 91 ALA A CA 1
ATOM 747 C C . ALA A 1 91 ? 4.516 7.617 6.415 1.00 96.44 91 ALA A C 1
ATOM 749 O O . ALA A 1 91 ? 5.072 7.727 7.507 1.00 96.44 91 ALA A O 1
ATOM 750 N N . LEU A 1 92 ? 4.462 6.458 5.752 1.00 97.81 92 LEU A N 1
ATOM 751 C CA . LEU A 1 92 ? 5.039 5.215 6.267 1.00 97.81 92 LEU A CA 1
ATOM 752 C C . LEU A 1 92 ? 6.578 5.197 6.216 1.00 97.81 92 LEU A C 1
ATOM 754 O O . LEU A 1 92 ? 7.203 4.572 7.071 1.00 97.81 92 LEU A O 1
ATOM 758 N N . GLU A 1 93 ? 7.199 5.885 5.253 1.00 97.44 93 GLU A N 1
ATOM 759 C CA . GLU A 1 93 ? 8.657 5.891 5.070 1.00 97.44 93 GLU A CA 1
ATOM 760 C C . GLU A 1 93 ? 9.404 6.433 6.293 1.00 97.44 93 GLU A C 1
ATOM 762 O O . GLU A 1 93 ? 10.461 5.908 6.658 1.00 97.44 93 GLU A O 1
ATOM 767 N N . ASN A 1 94 ? 8.820 7.414 6.989 1.00 95.56 94 ASN A N 1
ATOM 768 C CA . ASN A 1 94 ? 9.363 7.958 8.239 1.00 95.56 94 ASN A CA 1
ATOM 769 C C . ASN A 1 94 ? 9.558 6.885 9.327 1.00 95.56 94 ASN A C 1
ATOM 771 O O . ASN A 1 94 ? 10.352 7.074 10.247 1.00 95.56 94 ASN A O 1
ATOM 775 N N . HIS A 1 95 ? 8.876 5.746 9.189 1.00 96.88 95 HIS A N 1
ATOM 776 C CA . HIS A 1 95 ? 8.885 4.619 10.115 1.00 96.88 95 HIS A CA 1
ATOM 777 C C . HIS A 1 95 ? 9.448 3.336 9.487 1.00 96.88 95 HIS A C 1
ATOM 779 O O . HIS A 1 95 ? 9.267 2.247 10.033 1.00 96.88 95 HIS A O 1
ATOM 785 N N . LYS A 1 96 ? 10.169 3.428 8.358 1.00 96.50 96 LYS A N 1
ATOM 786 C CA . LYS A 1 96 ? 10.643 2.256 7.599 1.00 96.50 96 LYS A CA 1
ATOM 787 C C . LYS A 1 96 ? 11.459 1.249 8.412 1.00 96.50 96 LYS A C 1
ATOM 789 O O . LYS A 1 96 ? 11.351 0.054 8.177 1.00 96.50 96 LYS A O 1
ATOM 794 N N . TYR A 1 97 ? 12.227 1.704 9.404 1.00 96.44 97 TYR A N 1
ATOM 795 C CA . TYR A 1 97 ? 13.036 0.822 10.259 1.00 96.44 97 TYR A CA 1
ATOM 796 C C . TYR A 1 97 ? 12.206 -0.002 11.256 1.00 96.44 97 TYR A C 1
ATOM 798 O O . TYR A 1 97 ? 12.698 -0.985 11.807 1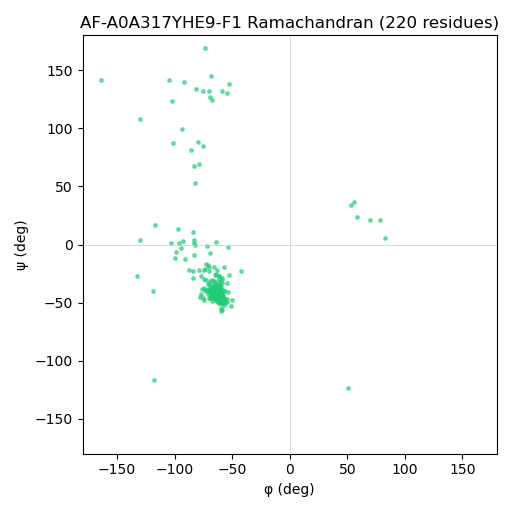.00 96.44 97 TYR A O 1
ATOM 806 N N . GLU A 1 98 ? 10.952 0.384 11.499 1.00 95.88 98 GLU A N 1
ATOM 807 C CA . GLU A 1 98 ? 10.012 -0.347 12.353 1.00 95.88 98 GLU A CA 1
ATOM 808 C C . GLU A 1 98 ? 9.170 -1.354 11.554 1.00 95.88 98 GLU A C 1
ATOM 810 O O . GLU A 1 98 ? 8.491 -2.204 12.139 1.00 95.88 98 GLU A O 1
ATOM 815 N N . ILE A 1 99 ? 9.201 -1.259 10.223 1.00 97.31 99 ILE A N 1
ATOM 816 C CA . ILE A 1 99 ? 8.363 -2.017 9.301 1.00 97.31 99 ILE A CA 1
ATOM 817 C C . ILE A 1 99 ? 9.187 -3.155 8.692 1.00 97.31 99 ILE A C 1
ATOM 819 O O . ILE A 1 99 ? 10.226 -2.939 8.073 1.00 97.31 99 ILE A O 1
ATOM 823 N N . ALA A 1 100 ? 8.709 -4.387 8.857 1.00 95.75 100 ALA A N 1
ATOM 824 C CA . ALA A 1 100 ? 9.317 -5.545 8.211 1.00 95.75 100 ALA A CA 1
ATOM 825 C C . ALA A 1 100 ? 9.095 -5.497 6.694 1.00 95.75 100 ALA A C 1
ATOM 827 O O . ALA A 1 100 ? 8.040 -5.057 6.234 1.00 95.75 100 ALA A O 1
ATOM 828 N N . ASP A 1 101 ? 10.082 -5.971 5.931 1.00 96.62 101 ASP A N 1
ATOM 829 C CA . ASP A 1 101 ? 10.006 -6.087 4.471 1.00 96.62 101 ASP A CA 1
ATOM 830 C C . ASP A 1 101 ? 9.613 -4.767 3.778 1.00 96.62 101 ASP A C 1
ATOM 832 O O . ASP A 1 101 ? 8.915 -4.768 2.762 1.00 96.62 101 ASP A O 1
ATOM 836 N N . TRP A 1 102 ? 10.042 -3.623 4.334 1.00 97.88 102 TRP A N 1
ATOM 837 C CA . TRP A 1 102 ? 9.723 -2.289 3.815 1.00 97.88 102 TRP A CA 1
ATOM 838 C C . TRP A 1 102 ? 10.020 -2.169 2.316 1.00 97.88 102 TRP A C 1
ATOM 840 O O . TRP A 1 102 ? 9.121 -1.838 1.533 1.00 97.88 102 TRP A O 1
ATOM 850 N N . ASP A 1 103 ? 11.247 -2.527 1.927 1.00 97.25 103 ASP A N 1
ATOM 851 C CA . ASP A 1 103 ? 11.747 -2.459 0.550 1.00 97.25 103 ASP A CA 1
ATOM 852 C C . ASP A 1 103 ? 11.024 -3.436 -0.392 1.00 97.25 103 ASP A C 1
ATOM 854 O O . ASP A 1 103 ? 11.030 -3.256 -1.606 1.00 97.25 103 ASP A O 1
ATOM 858 N N . LEU A 1 104 ? 10.354 -4.459 0.135 1.00 96.25 104 LEU A N 1
ATOM 859 C CA . LEU A 1 104 ? 9.569 -5.411 -0.655 1.00 96.25 104 LEU A CA 1
ATOM 860 C C . LEU A 1 104 ? 8.061 -5.149 -0.557 1.00 96.25 104 LEU A C 1
ATOM 862 O O . LEU A 1 104 ? 7.269 -5.894 -1.127 1.00 96.25 104 LEU A O 1
ATOM 866 N N . GLY A 1 105 ? 7.640 -4.119 0.175 1.00 97.06 105 GLY A N 1
ATOM 867 C CA . GLY A 1 105 ? 6.248 -3.716 0.341 1.00 97.06 105 GLY A CA 1
ATOM 868 C C . GLY A 1 105 ? 6.014 -2.312 -0.208 1.00 97.06 105 GLY A C 1
ATOM 869 O O . GLY A 1 105 ? 6.164 -2.065 -1.402 1.00 97.06 105 GLY A O 1
ATOM 870 N N . ALA A 1 106 ? 5.634 -1.378 0.668 1.00 97.56 106 ALA A N 1
ATOM 871 C CA . ALA A 1 106 ? 5.362 0.010 0.297 1.00 97.56 106 ALA A CA 1
ATOM 872 C C . ALA A 1 106 ? 6.557 0.731 -0.362 1.00 97.56 106 ALA A C 1
ATOM 874 O O . ALA A 1 106 ? 6.329 1.597 -1.205 1.00 97.56 106 ALA A O 1
ATOM 875 N N . GLY A 1 107 ? 7.801 0.348 -0.042 1.00 97.69 107 GLY A N 1
ATOM 876 C CA . GLY A 1 107 ? 9.004 0.943 -0.634 1.00 97.69 107 GLY A CA 1
ATOM 877 C C . GLY A 1 107 ? 9.065 0.814 -2.161 1.00 97.69 107 GLY A C 1
ATOM 878 O O . GLY A 1 107 ? 9.522 1.734 -2.828 1.00 97.69 107 GLY A O 1
ATOM 879 N N . ILE A 1 108 ? 8.492 -0.254 -2.732 1.00 97.31 108 ILE A N 1
ATOM 880 C CA . ILE A 1 108 ? 8.420 -0.464 -4.191 1.00 97.31 108 ILE A CA 1
ATOM 881 C C . ILE A 1 108 ? 7.746 0.710 -4.902 1.00 97.31 108 ILE A C 1
ATOM 883 O O . ILE A 1 108 ? 8.173 1.112 -5.979 1.00 97.31 108 ILE A O 1
ATOM 887 N N . TYR A 1 109 ? 6.692 1.268 -4.308 1.00 97.94 109 TYR A N 1
ATOM 888 C CA . TYR A 1 109 ? 5.949 2.363 -4.921 1.00 97.94 109 TYR A CA 1
ATOM 889 C C . TYR A 1 109 ? 6.775 3.651 -4.927 1.00 97.94 109 TYR A C 1
ATOM 891 O O . TYR A 1 109 ? 6.778 4.357 -5.930 1.00 97.94 109 TYR A O 1
ATOM 899 N N . ILE A 1 110 ? 7.509 3.935 -3.847 1.00 97.44 110 ILE A N 1
ATOM 900 C CA . ILE A 1 110 ? 8.412 5.093 -3.780 1.00 97.44 110 ILE A CA 1
ATOM 901 C C . ILE A 1 110 ? 9.498 4.963 -4.844 1.00 97.44 110 ILE A C 1
ATOM 903 O O . ILE A 1 110 ? 9.680 5.876 -5.649 1.00 97.44 110 ILE A O 1
ATOM 907 N N . ASP A 1 111 ? 10.161 3.808 -4.890 1.00 96.69 111 ASP A N 1
ATOM 908 C CA . ASP A 1 111 ? 11.245 3.564 -5.838 1.00 96.69 111 ASP A CA 1
ATOM 909 C C . ASP A 1 111 ? 10.766 3.621 -7.284 1.00 96.69 111 ASP A C 1
ATOM 911 O O . ASP A 1 111 ? 11.461 4.178 -8.129 1.00 96.69 111 ASP A O 1
ATOM 915 N N . PHE A 1 112 ? 9.556 3.130 -7.565 1.00 97.12 112 PHE A N 1
ATOM 916 C CA . PHE A 1 112 ? 8.932 3.286 -8.873 1.00 97.12 112 PHE A CA 1
ATOM 917 C C . PHE A 1 112 ? 8.823 4.759 -9.277 1.00 97.12 112 PHE A C 1
ATOM 919 O O . PHE A 1 112 ? 9.228 5.116 -10.381 1.00 97.12 112 PHE A O 1
ATOM 926 N N . TYR A 1 113 ? 8.287 5.622 -8.407 1.00 96.94 113 TYR A N 1
ATOM 927 C CA . TYR A 1 113 ? 8.106 7.036 -8.740 1.00 96.94 113 TYR A CA 1
ATOM 928 C C . TYR A 1 113 ? 9.436 7.776 -8.878 1.00 96.94 113 TYR A C 1
ATOM 930 O O . TYR A 1 113 ? 9.587 8.563 -9.812 1.00 96.94 113 TYR A O 1
ATOM 938 N N . ILE A 1 114 ? 10.399 7.506 -7.991 1.00 95.56 114 ILE A N 1
ATOM 939 C CA . ILE A 1 114 ? 11.746 8.086 -8.070 1.00 95.56 114 ILE A CA 1
ATOM 940 C C . ILE A 1 114 ? 12.413 7.674 -9.380 1.00 95.56 114 ILE A C 1
ATOM 942 O O . ILE A 1 114 ? 12.901 8.535 -10.114 1.00 95.56 114 ILE A O 1
ATOM 946 N N . LEU A 1 115 ? 12.395 6.373 -9.688 1.00 94.19 115 LEU A N 1
ATOM 947 C CA . LEU A 1 115 ? 12.982 5.839 -10.907 1.00 94.19 115 LEU A CA 1
ATOM 948 C C . LEU A 1 115 ? 12.304 6.469 -12.118 1.00 94.19 115 LEU A C 1
ATOM 950 O O . LEU A 1 115 ? 12.974 7.154 -12.877 1.00 94.19 115 LEU A O 1
ATOM 954 N N . LYS A 1 116 ? 10.977 6.350 -12.244 1.00 93.50 116 LYS A N 1
ATOM 955 C CA . LYS A 1 116 ? 10.202 6.919 -13.355 1.00 93.50 116 LYS A CA 1
ATOM 956 C C . LYS A 1 116 ? 10.517 8.398 -13.592 1.00 93.50 116 LYS A C 1
ATOM 958 O O . LYS A 1 116 ? 10.765 8.778 -14.734 1.00 93.50 116 LYS A O 1
ATOM 963 N N . ASN A 1 117 ? 10.540 9.213 -12.536 1.00 93.19 117 ASN A N 1
ATOM 964 C CA . ASN A 1 117 ? 10.848 10.638 -12.651 1.00 93.19 117 ASN A CA 1
ATOM 965 C C . ASN A 1 117 ? 12.273 10.871 -13.175 1.00 93.19 117 ASN A C 1
ATOM 967 O O . ASN A 1 117 ? 12.459 11.656 -14.100 1.00 93.19 117 ASN A O 1
ATOM 971 N N . SER A 1 118 ? 13.261 10.133 -12.659 1.00 90.62 118 SER A N 1
ATOM 972 C CA . SER A 1 118 ? 14.647 10.210 -13.135 1.00 90.62 118 SER A CA 1
ATOM 973 C C . SER A 1 118 ? 14.776 9.865 -14.627 1.00 90.62 118 SER A C 1
ATOM 975 O O . SER A 1 118 ? 15.476 10.565 -15.360 1.00 90.62 118 SER A O 1
ATOM 977 N N . MET A 1 119 ? 14.055 8.845 -15.110 1.00 86.69 119 MET A N 1
ATOM 978 C CA . MET A 1 119 ? 14.059 8.476 -16.535 1.00 86.69 119 MET A CA 1
ATOM 979 C C . MET A 1 119 ? 13.422 9.570 -17.403 1.00 86.69 119 MET A C 1
ATOM 981 O O . MET A 1 119 ? 13.934 9.899 -18.472 1.00 86.69 119 MET A O 1
ATOM 985 N N . GLN A 1 120 ? 12.306 10.144 -16.943 1.00 88.62 120 GLN A N 1
ATOM 986 C CA . GLN A 1 120 ? 11.596 11.207 -17.657 1.00 88.62 120 GLN A CA 1
ATOM 987 C C . GLN A 1 120 ? 12.433 12.485 -17.763 1.00 88.62 120 GLN A C 1
ATOM 989 O O . GLN A 1 120 ? 12.517 13.072 -18.841 1.00 88.62 120 GLN A O 1
ATOM 994 N N . GLU A 1 121 ? 13.079 12.897 -16.670 1.00 86.94 121 GLU A N 1
ATOM 995 C CA . GLU A 1 121 ? 13.988 14.048 -16.651 1.00 86.94 121 GLU A CA 1
ATOM 996 C C . GLU A 1 121 ? 15.146 13.853 -17.628 1.00 86.94 121 GLU A C 1
ATOM 998 O O . GLU A 1 121 ? 15.473 14.758 -18.396 1.00 86.94 121 GLU A O 1
ATOM 1003 N N . ARG A 1 122 ? 15.722 12.650 -17.666 1.00 81.06 122 ARG A N 1
ATOM 1004 C CA . ARG A 1 122 ? 16.802 12.341 -18.595 1.00 81.06 122 ARG A CA 1
ATOM 1005 C C . ARG A 1 122 ? 16.357 12.334 -20.054 1.00 81.06 122 ARG A C 1
ATOM 1007 O O . ARG A 1 122 ? 17.042 12.921 -20.887 1.00 81.06 122 ARG A O 1
ATOM 1014 N N . ASN A 1 123 ? 15.228 11.707 -20.378 1.00 74.62 123 ASN A N 1
ATOM 1015 C CA . ASN A 1 123 ? 14.723 11.694 -21.754 1.00 74.62 123 ASN A CA 1
ATOM 1016 C C . ASN A 1 123 ? 14.422 13.122 -22.251 1.00 74.62 123 ASN A C 1
ATOM 1018 O O . ASN A 1 123 ? 14.541 13.395 -23.441 1.00 74.62 123 ASN A O 1
ATOM 1022 N N . ALA A 1 124 ? 14.109 14.060 -21.349 1.00 80.94 124 ALA A N 1
ATOM 1023 C CA . ALA A 1 124 ? 13.986 15.477 -21.685 1.00 80.94 124 ALA A CA 1
ATOM 1024 C C . ALA A 1 124 ? 15.337 16.190 -21.923 1.00 80.94 124 ALA A C 1
ATOM 1026 O O . ALA A 1 124 ? 15.356 17.234 -22.575 1.00 80.94 124 ALA A O 1
ATOM 1027 N N . MET A 1 125 ? 16.451 15.662 -21.400 1.00 78.69 125 MET A N 1
ATOM 1028 C CA . MET A 1 125 ? 17.798 16.246 -21.502 1.00 78.69 125 MET A CA 1
ATOM 1029 C C . MET A 1 125 ? 18.691 15.628 -22.599 1.00 78.69 125 MET A C 1
ATOM 1031 O O . MET A 1 125 ? 19.770 16.165 -22.836 1.00 78.69 125 MET A O 1
ATOM 1035 N N . ASP A 1 126 ? 18.253 14.557 -23.277 1.00 67.88 126 ASP A N 1
ATOM 1036 C CA . ASP A 1 126 ? 18.990 13.852 -24.354 1.00 67.88 126 ASP A CA 1
ATOM 1037 C C . ASP A 1 126 ? 20.402 13.364 -23.941 1.00 67.88 126 ASP A C 1
ATOM 1039 O O . ASP A 1 126 ? 21.368 13.408 -24.705 1.00 67.88 126 ASP A O 1
ATOM 1043 N N . ASP A 1 127 ? 20.545 12.911 -22.688 1.00 66.12 127 ASP A N 1
ATOM 1044 C CA . ASP A 1 127 ? 21.818 12.419 -22.141 1.00 66.12 127 ASP A CA 1
ATOM 1045 C C . ASP A 1 127 ? 21.967 10.891 -22.280 1.00 66.12 127 ASP A C 1
ATOM 1047 O O . ASP A 1 127 ? 21.462 10.103 -21.469 1.00 66.12 127 ASP A O 1
ATOM 1051 N N . SER A 1 128 ? 22.708 10.479 -23.314 1.00 59.25 128 SER A N 1
ATOM 1052 C CA . SER A 1 128 ? 22.990 9.072 -23.647 1.00 59.25 128 SER A CA 1
ATOM 1053 C C . SER A 1 128 ? 23.953 8.353 -22.688 1.00 59.25 128 SER A C 1
ATOM 1055 O O . SER A 1 128 ? 23.959 7.122 -22.657 1.00 59.25 128 SER A O 1
ATOM 1057 N N . GLY A 1 129 ? 24.731 9.072 -21.866 1.00 56.22 129 GLY A N 1
ATOM 1058 C CA . GLY A 1 129 ? 25.712 8.466 -20.952 1.00 56.22 129 GLY A CA 1
ATOM 1059 C C . GLY A 1 129 ? 25.091 7.696 -19.778 1.00 56.22 129 GLY A C 1
ATOM 1060 O O . GLY A 1 129 ? 25.739 6.838 -19.188 1.00 56.22 129 GLY A O 1
ATOM 1061 N N . SER A 1 130 ? 23.818 7.962 -19.474 1.00 65.00 130 SER A N 1
ATOM 1062 C CA . SER A 1 130 ? 23.067 7.411 -18.333 1.00 65.00 130 SER A CA 1
ATOM 1063 C C . SER A 1 130 ? 22.265 6.134 -18.643 1.00 65.00 130 SER A C 1
ATOM 1065 O O . SER A 1 130 ? 21.495 5.652 -17.804 1.00 65.00 130 SER A O 1
ATOM 1067 N N . LEU A 1 131 ? 22.354 5.600 -19.868 1.00 69.12 131 LEU A N 1
ATOM 1068 C CA . LEU A 1 131 ? 21.472 4.514 -20.308 1.00 69.12 131 LEU A CA 1
ATOM 1069 C C . LEU A 1 131 ? 21.764 3.180 -19.627 1.00 69.12 131 LEU A C 1
ATOM 1071 O O . LEU A 1 131 ? 20.833 2.507 -19.183 1.00 69.12 131 LEU A O 1
ATOM 1075 N N . GLU A 1 132 ? 23.040 2.837 -19.483 1.00 71.56 132 GLU A N 1
ATOM 1076 C CA . GLU A 1 132 ? 23.467 1.602 -18.825 1.00 71.56 132 GLU A CA 1
ATOM 1077 C C . GLU A 1 132 ? 23.082 1.603 -17.335 1.00 71.56 132 GLU A C 1
ATOM 1079 O O . GLU A 1 132 ? 22.439 0.662 -16.866 1.00 71.56 132 GLU A O 1
ATOM 1084 N N . GLU A 1 133 ? 23.337 2.703 -16.616 1.00 78.75 133 GLU A N 1
ATOM 1085 C CA . GLU A 1 133 ? 22.951 2.870 -15.204 1.00 78.75 133 GLU A CA 1
ATOM 1086 C C . GLU A 1 133 ? 21.431 2.771 -14.993 1.00 78.75 133 GLU A C 1
ATOM 1088 O O . GLU A 1 133 ? 20.955 2.162 -14.027 1.00 78.75 133 GLU A O 1
ATOM 1093 N N . MET A 1 134 ? 20.643 3.320 -15.921 1.00 77.81 134 MET A N 1
ATOM 1094 C CA . MET A 1 134 ? 19.184 3.224 -15.875 1.00 77.81 134 MET A CA 1
ATOM 1095 C C . MET A 1 134 ? 18.693 1.805 -16.165 1.00 77.81 134 MET A C 1
ATOM 1097 O O . MET A 1 134 ? 17.757 1.334 -15.517 1.00 77.81 134 MET A O 1
ATOM 1101 N N . SER A 1 135 ? 19.323 1.113 -17.117 1.00 77.62 135 SER A N 1
ATOM 1102 C CA . SER A 1 135 ? 18.995 -0.277 -17.433 1.00 77.62 135 SER A CA 1
ATOM 1103 C C . SER A 1 135 ? 19.257 -1.202 -16.239 1.00 77.62 135 SER A C 1
ATOM 1105 O O . SER A 1 135 ? 18.425 -2.060 -15.930 1.00 77.62 135 SER A O 1
ATOM 1107 N N . GLU A 1 136 ? 20.345 -0.963 -15.500 1.00 80.19 136 GLU A N 1
ATOM 1108 C CA . GLU A 1 136 ? 20.671 -1.693 -14.276 1.00 80.19 136 GLU A CA 1
ATOM 1109 C C . GLU A 1 136 ? 19.698 -1.344 -13.142 1.00 80.19 136 GLU A C 1
ATOM 1111 O O . GLU A 1 136 ? 19.202 -2.232 -12.447 1.00 80.19 136 GLU A O 1
ATOM 1116 N N . SER A 1 137 ? 19.326 -0.067 -13.009 1.00 85.81 137 SER A N 1
ATOM 1117 C CA . SER A 1 137 ? 18.312 0.375 -12.042 1.00 85.81 137 SER A CA 1
ATOM 1118 C C . SER A 1 137 ? 16.952 -0.284 -12.300 1.00 85.81 137 SER A C 1
ATOM 1120 O O . SER A 1 137 ? 16.312 -0.770 -11.366 1.00 85.81 137 SER A O 1
ATOM 1122 N N . CYS A 1 138 ? 16.537 -0.389 -13.567 1.00 83.81 138 CYS A N 1
ATOM 1123 C CA . CYS A 1 138 ? 15.322 -1.106 -13.957 1.00 83.81 138 CYS A CA 1
ATOM 1124 C C . CYS A 1 138 ? 15.437 -2.605 -13.656 1.00 83.81 138 CYS A C 1
ATOM 1126 O O . CYS A 1 138 ? 14.531 -3.182 -13.060 1.00 83.81 138 CYS A O 1
ATOM 1128 N N . ARG A 1 139 ? 16.565 -3.242 -14.000 1.00 81.25 139 ARG A N 1
ATOM 1129 C CA . ARG A 1 139 ? 16.824 -4.661 -13.705 1.00 81.25 139 ARG A CA 1
ATOM 1130 C C . ARG A 1 139 ? 16.736 -4.956 -12.206 1.00 81.25 139 ARG A C 1
ATOM 1132 O O . ARG A 1 139 ? 16.071 -5.918 -11.820 1.00 81.25 139 ARG A O 1
ATOM 1139 N N . SER A 1 140 ? 17.354 -4.118 -11.379 1.00 87.38 140 SER A N 1
ATOM 1140 C CA . SER A 1 140 ? 17.288 -4.200 -9.918 1.00 87.38 140 SER A CA 1
ATOM 1141 C C . SER A 1 140 ? 15.851 -4.043 -9.408 1.00 87.38 140 SER A C 1
ATOM 1143 O O . SER A 1 140 ? 15.361 -4.878 -8.642 1.00 87.38 140 SER A O 1
ATOM 1145 N N . PHE A 1 141 ? 15.126 -3.035 -9.906 1.00 90.81 141 PHE A N 1
ATOM 1146 C CA . PHE A 1 141 ? 13.724 -2.808 -9.559 1.00 90.81 141 PHE A CA 1
ATOM 1147 C C . PHE A 1 141 ? 12.836 -4.013 -9.912 1.00 90.81 141 PHE A C 1
ATOM 1149 O O . PHE A 1 141 ? 12.061 -4.480 -9.078 1.00 90.81 141 PHE A O 1
ATOM 1156 N N . PHE A 1 142 ? 12.994 -4.591 -11.104 1.00 86.56 142 PHE A N 1
ATOM 1157 C CA . PHE A 1 142 ? 12.240 -5.775 -11.528 1.00 86.56 142 PHE A CA 1
ATOM 1158 C C . PHE A 1 142 ? 12.573 -7.022 -10.703 1.00 86.56 142 PHE A C 1
ATOM 1160 O O . PHE A 1 142 ? 11.674 -7.808 -10.390 1.00 86.56 142 PHE A O 1
ATOM 1167 N N . GLY A 1 143 ? 13.835 -7.182 -10.294 1.00 83.06 143 GLY A N 1
ATOM 1168 C CA . GLY A 1 143 ? 14.235 -8.200 -9.323 1.00 83.06 143 GLY A CA 1
ATOM 1169 C C . GLY A 1 143 ? 13.449 -8.072 -8.017 1.00 83.06 143 GLY A C 1
ATOM 1170 O O . GLY A 1 143 ? 12.847 -9.045 -7.560 1.00 83.06 143 GLY A O 1
ATOM 1171 N N . ARG A 1 144 ? 13.342 -6.851 -7.482 1.00 91.44 144 ARG A N 1
ATOM 1172 C CA . ARG A 1 144 ? 12.581 -6.564 -6.256 1.00 91.44 144 ARG A CA 1
ATOM 1173 C C . ARG A 1 144 ? 11.077 -6.786 -6.396 1.00 91.44 144 ARG A C 1
ATOM 1175 O O . ARG A 1 144 ? 10.461 -7.287 -5.456 1.00 91.44 144 ARG A O 1
ATOM 1182 N N . LEU A 1 145 ? 10.479 -6.487 -7.553 1.00 88.38 145 LEU A N 1
ATOM 1183 C CA . LEU A 1 145 ? 9.077 -6.846 -7.819 1.00 88.38 145 LEU A CA 1
ATOM 1184 C C . LEU A 1 145 ? 8.866 -8.361 -7.695 1.00 88.38 145 LEU A C 1
ATOM 1186 O O . LEU A 1 145 ? 7.902 -8.812 -7.075 1.00 88.38 145 LEU A O 1
ATO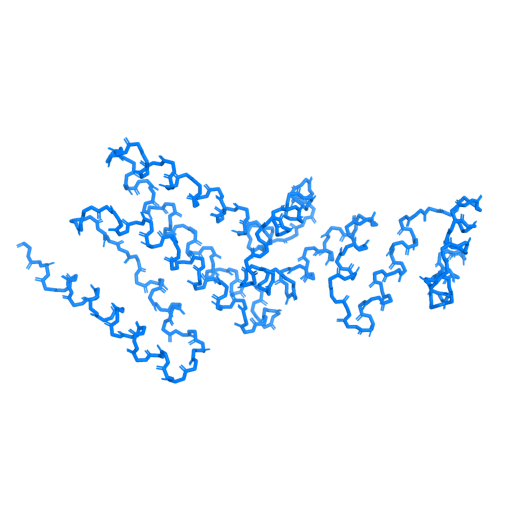M 1190 N N . ASN A 1 146 ? 9.784 -9.157 -8.246 1.00 84.31 146 ASN A N 1
ATOM 1191 C CA . ASN A 1 146 ? 9.711 -10.612 -8.161 1.00 84.31 146 ASN A CA 1
ATOM 1192 C C . ASN A 1 146 ? 9.936 -11.127 -6.728 1.00 84.31 146 ASN A C 1
ATOM 1194 O O . ASN A 1 146 ? 9.205 -12.001 -6.267 1.00 84.31 146 ASN A O 1
ATOM 1198 N N . GLU A 1 147 ? 10.898 -10.566 -5.994 1.00 85.75 147 GLU A N 1
ATOM 1199 C CA . GLU A 1 147 ? 11.119 -10.895 -4.579 1.00 85.75 147 GLU A CA 1
ATOM 1200 C C . GLU A 1 147 ? 9.901 -10.563 -3.710 1.00 85.75 147 GLU A C 1
ATOM 1202 O O . GLU A 1 147 ? 9.513 -11.359 -2.854 1.00 85.75 147 GLU A O 1
ATOM 1207 N N . SER A 1 148 ? 9.232 -9.440 -3.975 1.00 90.38 148 SER A N 1
ATOM 1208 C CA . SER A 1 148 ? 7.990 -9.070 -3.296 1.00 90.38 148 SER A CA 1
ATOM 1209 C C . SER A 1 148 ? 6.881 -10.100 -3.501 1.00 90.38 148 SER A C 1
ATOM 1211 O O . SER A 1 148 ? 6.235 -10.519 -2.536 1.00 90.38 148 SER A O 1
ATOM 1213 N N . LEU A 1 149 ? 6.712 -10.590 -4.735 1.00 86.12 149 LEU A N 1
ATOM 1214 C CA . LEU A 1 149 ? 5.758 -11.661 -5.032 1.00 86.12 149 LEU A CA 1
ATOM 1215 C C . LEU A 1 149 ? 6.058 -12.940 -4.235 1.00 86.12 149 LEU A C 1
ATOM 1217 O O . LEU A 1 149 ? 5.122 -13.643 -3.858 1.00 86.12 149 LEU A O 1
ATOM 1221 N N . LEU A 1 150 ? 7.330 -13.237 -3.950 1.00 86.44 150 LEU A N 1
ATOM 1222 C CA . LEU A 1 150 ? 7.728 -14.391 -3.140 1.00 86.44 150 LEU A CA 1
ATOM 1223 C C . LEU A 1 150 ? 7.470 -14.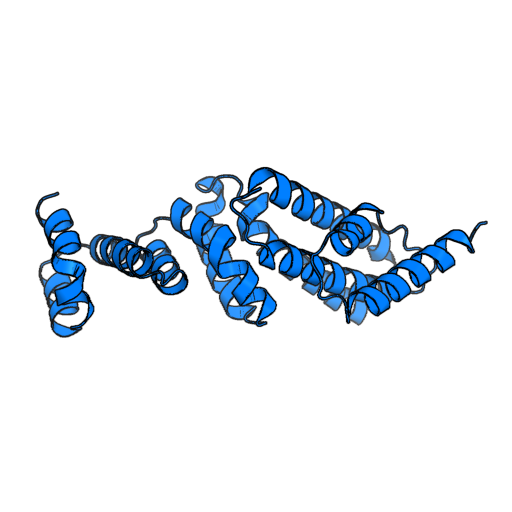169 -1.643 1.00 86.44 150 LEU A C 1
ATOM 1225 O O . LEU A 1 150 ? 6.922 -15.054 -0.986 1.00 86.44 150 LEU A O 1
ATOM 1229 N N . VAL A 1 151 ? 7.841 -13.001 -1.108 1.00 90.56 151 VAL A N 1
ATOM 1230 C CA . VAL A 1 151 ? 7.721 -12.679 0.326 1.00 90.56 151 VAL A CA 1
ATOM 1231 C C . VAL A 1 151 ? 6.266 -12.535 0.755 1.00 90.56 151 VAL A C 1
ATOM 1233 O O . VAL A 1 151 ? 5.849 -13.092 1.775 1.00 90.56 151 VAL A O 1
ATOM 1236 N N . TRP A 1 152 ? 5.467 -11.816 -0.029 1.00 90.06 152 TRP A N 1
ATOM 1237 C CA . TRP A 1 152 ? 4.060 -11.621 0.290 1.00 90.06 152 TRP A CA 1
ATOM 1238 C C . TRP A 1 152 ? 3.190 -12.776 -0.199 1.00 90.06 152 TRP A C 1
ATOM 1240 O O . TRP A 1 152 ? 2.182 -13.087 0.441 1.00 90.06 152 TRP A O 1
ATOM 1250 N N . GLY A 1 153 ? 3.591 -13.457 -1.276 1.00 88.31 153 GLY A N 1
ATOM 1251 C CA . GLY A 1 153 ? 2.991 -14.708 -1.729 1.00 88.31 153 GLY A CA 1
ATOM 1252 C C . GLY A 1 153 ? 1.472 -14.627 -1.845 1.00 88.31 153 GLY A C 1
ATOM 1253 O O . GLY A 1 153 ? 0.920 -13.760 -2.519 1.00 88.31 153 GLY A O 1
ATOM 1254 N N . SER A 1 154 ? 0.780 -15.521 -1.138 1.00 87.69 154 SER A N 1
ATOM 1255 C CA . SER A 1 154 ? -0.685 -15.597 -1.131 1.00 87.69 154 SER A CA 1
ATOM 1256 C C . SER A 1 154 ? -1.387 -14.427 -0.431 1.00 87.69 154 SER A C 1
ATOM 1258 O O . SER A 1 154 ? -2.612 -14.376 -0.448 1.00 87.69 154 SER A O 1
ATOM 1260 N N . LYS A 1 155 ? -0.651 -13.524 0.234 1.00 91.56 155 LYS A N 1
ATOM 1261 C CA . LYS A 1 155 ? -1.220 -12.308 0.837 1.00 91.56 155 LYS A CA 1
ATOM 1262 C C . LYS A 1 155 ? -1.465 -11.215 -0.201 1.00 91.56 155 LYS A C 1
ATOM 1264 O O . LYS A 1 155 ? -2.253 -10.314 0.072 1.00 91.56 155 LYS A O 1
ATOM 1269 N N . LEU A 1 156 ? -0.782 -11.264 -1.348 1.00 88.00 156 LEU A N 1
ATOM 1270 C CA . LEU A 1 156 ? -1.052 -10.341 -2.444 1.00 88.00 156 LEU A CA 1
ATOM 1271 C C . LEU A 1 156 ? -2.256 -10.830 -3.248 1.00 88.00 156 LEU A C 1
ATOM 1273 O O . LEU A 1 156 ? -2.310 -12.008 -3.616 1.00 88.00 156 LEU A O 1
ATOM 1277 N N . PRO A 1 157 ? -3.201 -9.941 -3.563 1.00 84.62 157 PRO A N 1
ATOM 1278 C CA . PRO A 1 157 ? -4.285 -10.258 -4.464 1.00 84.62 157 PRO A CA 1
ATOM 1279 C C . PRO A 1 157 ? -3.783 -10.310 -5.910 1.00 84.62 157 PRO A C 1
ATOM 1281 O O . PRO A 1 157 ? -2.651 -9.938 -6.236 1.00 84.62 157 PRO A O 1
ATOM 1284 N N . VAL A 1 158 ? -4.636 -10.814 -6.797 1.00 80.44 158 VAL A N 1
ATOM 1285 C CA . VAL A 1 158 ? -4.284 -11.045 -8.203 1.00 80.44 158 VAL A CA 1
ATOM 1286 C C . VAL A 1 158 ? -3.914 -9.730 -8.898 1.00 80.44 158 VAL A C 1
ATOM 1288 O O . VAL A 1 158 ? -2.980 -9.682 -9.700 1.00 80.44 158 VAL A O 1
ATOM 1291 N N . GLU A 1 159 ? -4.585 -8.649 -8.515 1.00 82.50 159 GLU A N 1
ATOM 1292 C CA . GLU A 1 159 ? -4.411 -7.285 -8.999 1.00 82.50 159 GLU A CA 1
ATOM 1293 C C . GLU A 1 159 ? -3.007 -6.734 -8.715 1.00 82.50 159 GLU A C 1
ATOM 1295 O O . GLU A 1 159 ? -2.503 -5.923 -9.491 1.00 82.50 159 GLU A O 1
ATOM 1300 N N . SER A 1 160 ? -2.311 -7.215 -7.677 1.00 83.19 160 SER A N 1
ATOM 1301 C CA . SER A 1 160 ? -0.920 -6.822 -7.417 1.00 83.19 160 SER A CA 1
ATOM 1302 C C . SER A 1 160 ? 0.011 -7.203 -8.564 1.00 83.19 160 SER A C 1
ATOM 1304 O O . SER A 1 160 ? 0.916 -6.439 -8.891 1.00 83.19 160 SER A O 1
ATOM 1306 N N . ARG A 1 161 ? -0.231 -8.338 -9.234 1.00 83.25 161 ARG A N 1
ATOM 1307 C CA . ARG A 1 161 ? 0.560 -8.735 -10.411 1.00 83.25 161 ARG A CA 1
ATOM 1308 C C . ARG A 1 161 ? 0.304 -7.811 -11.593 1.00 83.25 161 ARG A C 1
ATOM 1310 O O . ARG A 1 161 ? 1.246 -7.465 -12.299 1.00 83.25 161 ARG A O 1
ATOM 1317 N N . ALA A 1 162 ? -0.947 -7.395 -11.792 1.00 81.00 162 ALA A N 1
ATOM 1318 C CA . ALA A 1 162 ? -1.293 -6.425 -12.827 1.00 81.00 162 ALA A CA 1
ATOM 1319 C C . ALA A 1 162 ? -0.652 -5.058 -12.539 1.00 81.00 162 ALA A C 1
ATOM 1321 O O . ALA A 1 162 ? -0.072 -4.459 -13.438 1.00 81.00 162 ALA A O 1
ATOM 1322 N N . CYS A 1 163 ? -0.670 -4.613 -11.278 1.00 86.88 163 CYS A N 1
ATOM 1323 C CA . CYS A 1 163 ? 0.014 -3.402 -10.822 1.00 86.88 163 CYS A CA 1
ATOM 1324 C C . CYS A 1 163 ? 1.524 -3.452 -11.119 1.00 86.88 163 CYS A C 1
ATOM 1326 O O . CYS A 1 163 ? 2.050 -2.563 -11.784 1.00 86.88 163 CYS A O 1
ATOM 1328 N N . TYR A 1 164 ? 2.213 -4.524 -10.714 1.00 88.81 164 TYR A N 1
ATOM 1329 C CA . TYR A 1 164 ? 3.650 -4.692 -10.970 1.00 88.81 164 TYR A CA 1
ATOM 1330 C C . TYR A 1 164 ? 3.976 -4.800 -12.461 1.00 88.81 164 TYR A C 1
ATOM 1332 O O . TYR A 1 164 ? 4.948 -4.202 -12.919 1.00 88.81 164 TYR A O 1
ATOM 1340 N N . SER A 1 165 ? 3.134 -5.488 -13.236 1.00 81.62 165 SER A N 1
ATOM 1341 C CA . SER A 1 165 ? 3.278 -5.541 -14.696 1.00 81.62 165 SER A CA 1
ATOM 1342 C C . SER A 1 165 ? 3.134 -4.152 -15.314 1.00 81.62 165 SER A C 1
ATOM 1344 O O . SER A 1 165 ? 3.919 -3.796 -16.185 1.00 81.62 165 SER A O 1
ATOM 1346 N N . LYS A 1 166 ? 2.186 -3.339 -14.827 1.00 83.94 166 LYS A N 1
ATOM 1347 C CA . LYS A 1 166 ? 1.990 -1.970 -15.307 1.00 83.94 166 LYS A CA 1
ATOM 1348 C C . LYS A 1 166 ? 3.177 -1.068 -14.972 1.00 83.94 166 LYS A C 1
ATOM 1350 O O . LYS A 1 166 ? 3.620 -0.317 -15.832 1.00 83.94 166 LYS A O 1
ATOM 1355 N N . MET A 1 167 ? 3.728 -1.180 -13.762 1.00 91.50 167 MET A N 1
ATOM 1356 C CA . MET A 1 167 ? 4.965 -0.483 -13.394 1.00 91.50 167 MET A CA 1
ATOM 1357 C C . MET A 1 167 ? 6.112 -0.860 -14.336 1.00 91.50 167 MET A C 1
ATOM 1359 O O . MET A 1 167 ? 6.812 0.017 -14.834 1.00 91.50 167 MET A O 1
ATOM 1363 N N . ALA A 1 168 ? 6.288 -2.156 -14.609 1.00 84.31 168 ALA A N 1
ATOM 1364 C CA . ALA A 1 168 ? 7.329 -2.625 -15.513 1.00 84.31 168 ALA A CA 1
ATOM 1365 C C . ALA A 1 168 ? 7.127 -2.128 -16.950 1.00 84.31 168 ALA A C 1
ATOM 1367 O O . ALA A 1 168 ? 8.083 -1.660 -17.562 1.00 84.31 168 ALA A O 1
ATOM 1368 N N . GLU A 1 169 ? 5.894 -2.169 -17.456 1.00 81.06 169 GLU A N 1
ATOM 1369 C CA . GLU A 1 169 ? 5.515 -1.640 -18.770 1.00 81.06 169 GLU A CA 1
ATOM 1370 C C . GLU A 1 169 ? 5.867 -0.150 -18.897 1.00 81.06 169 GLU A C 1
ATOM 1372 O O . GLU A 1 169 ? 6.522 0.245 -19.859 1.00 81.06 169 GLU A O 1
ATOM 1377 N N . GLU A 1 170 ? 5.498 0.672 -17.909 1.00 86.56 170 GLU A N 1
ATOM 1378 C CA . GLU A 1 170 ? 5.763 2.116 -17.931 1.00 86.56 170 GLU A CA 1
ATOM 1379 C C . GLU A 1 170 ? 7.260 2.445 -17.919 1.00 86.56 170 GLU A C 1
ATOM 1381 O O . GLU A 1 170 ? 7.696 3.337 -18.644 1.00 86.56 170 GLU A O 1
ATOM 1386 N N . LEU A 1 171 ? 8.058 1.716 -17.136 1.00 85.94 171 LEU A N 1
ATOM 1387 C CA . LEU A 1 171 ? 9.511 1.894 -17.128 1.00 85.94 171 LEU A CA 1
ATOM 1388 C C . LEU A 1 171 ? 10.141 1.387 -18.437 1.00 85.94 171 LEU A C 1
ATOM 1390 O O . LEU A 1 171 ? 11.026 2.036 -18.987 1.00 85.94 171 LEU A O 1
ATOM 1394 N N . CYS A 1 172 ? 9.663 0.269 -18.992 1.00 79.50 172 CYS A N 1
ATOM 1395 C CA . CYS A 1 172 ? 10.151 -0.236 -20.279 1.00 79.50 172 CYS A CA 1
ATOM 1396 C C . CYS A 1 172 ? 9.853 0.734 -21.429 1.00 79.50 172 CYS A C 1
ATOM 1398 O O . CYS A 1 172 ? 10.717 0.950 -22.273 1.00 79.50 172 CYS A O 1
ATOM 1400 N N . ALA A 1 173 ? 8.678 1.367 -21.449 1.00 79.56 173 ALA A N 1
ATOM 1401 C CA . ALA A 1 173 ? 8.354 2.378 -22.455 1.00 79.56 173 ALA A CA 1
ATOM 1402 C C . ALA A 1 173 ? 9.348 3.554 -22.425 1.00 79.56 173 ALA A C 1
ATOM 1404 O O . ALA A 1 173 ? 9.819 3.997 -23.467 1.00 79.56 173 ALA A O 1
ATOM 1405 N N . LEU A 1 174 ? 9.744 3.995 -21.226 1.00 82.31 174 LEU A N 1
ATOM 1406 C CA . LEU A 1 174 ? 10.737 5.060 -21.048 1.00 82.31 174 LEU A CA 1
ATOM 1407 C C . LEU A 1 174 ? 12.162 4.641 -21.445 1.00 82.31 174 LEU A C 1
ATOM 1409 O O . LEU A 1 174 ? 12.986 5.506 -21.741 1.00 82.31 174 LEU A O 1
ATOM 1413 N N . LEU A 1 175 ? 12.458 3.337 -21.453 1.00 73.44 175 LEU A N 1
ATOM 1414 C CA . LEU A 1 175 ? 13.698 2.784 -21.998 1.00 73.44 175 LEU A CA 1
ATOM 1415 C C . LEU A 1 175 ? 13.677 2.735 -23.536 1.00 73.44 175 LEU A C 1
ATOM 1417 O O . LEU A 1 175 ? 14.678 3.074 -24.153 1.00 73.44 175 LEU A O 1
ATOM 1421 N N . VAL A 1 176 ? 12.569 2.322 -24.162 1.00 62.91 176 VAL A N 1
ATOM 1422 C CA . VAL A 1 176 ? 12.471 2.110 -25.626 1.00 62.91 176 VAL A CA 1
ATOM 1423 C C . VAL A 1 176 ? 12.425 3.417 -26.428 1.00 62.91 176 VAL A C 1
ATOM 1425 O O . VAL A 1 176 ? 12.836 3.431 -27.583 1.00 62.91 176 VAL A O 1
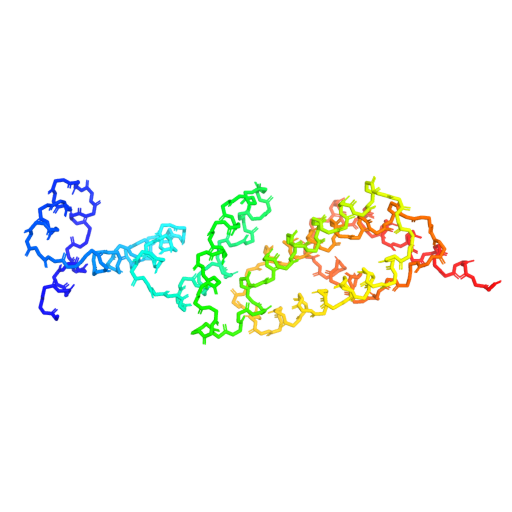ATOM 1428 N N . ASP A 1 177 ? 12.050 4.541 -25.812 1.00 56.53 177 ASP A N 1
ATOM 1429 C CA . ASP A 1 177 ? 12.223 5.878 -26.411 1.00 56.53 177 ASP A CA 1
ATOM 1430 C C . ASP A 1 177 ? 13.710 6.269 -26.629 1.00 56.53 177 ASP A C 1
ATOM 1432 O O . ASP A 1 177 ? 14.001 7.363 -27.116 1.00 56.53 177 ASP A O 1
ATOM 1436 N N . THR A 1 178 ? 14.667 5.382 -26.316 1.00 48.84 178 THR A N 1
ATOM 1437 C CA . THR A 1 178 ? 16.084 5.508 -26.695 1.00 48.84 178 THR A CA 1
ATOM 1438 C C . THR A 1 178 ? 16.449 4.556 -27.847 1.00 48.84 178 THR A C 1
ATOM 1440 O O . THR A 1 178 ? 15.943 3.436 -27.900 1.00 48.84 178 THR A O 1
ATOM 1443 N N . PRO A 1 179 ? 17.302 4.972 -28.807 1.00 43.38 179 PRO A N 1
ATOM 1444 C CA . PRO A 1 179 ? 17.584 4.196 -30.015 1.00 43.38 179 PRO A CA 1
ATOM 1445 C C . PRO A 1 179 ? 18.052 2.758 -29.717 1.00 43.38 179 PRO A C 1
ATOM 1447 O O . PRO A 1 179 ? 18.963 2.523 -28.926 1.00 43.38 179 PRO A O 1
ATOM 1450 N N . SER A 1 180 ? 17.399 1.817 -30.407 1.00 41.66 180 SER A N 1
ATOM 1451 C CA . SER A 1 180 ? 17.273 0.365 -30.179 1.00 41.66 180 SER A CA 1
ATOM 1452 C C . SER A 1 180 ? 18.551 -0.483 -30.011 1.00 41.66 180 SER A C 1
ATOM 1454 O O . SER A 1 180 ? 18.442 -1.686 -29.787 1.00 41.66 180 SER A O 1
ATOM 1456 N N . GL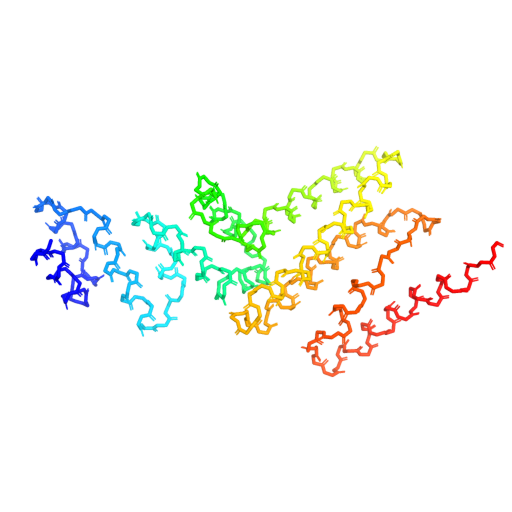U A 1 181 ? 19.757 0.071 -30.108 1.00 41.28 181 GLU A N 1
ATOM 1457 C CA . GLU A 1 181 ? 20.994 -0.727 -30.213 1.00 41.28 181 GLU A CA 1
ATOM 1458 C C . GLU A 1 181 ? 21.548 -1.245 -28.866 1.00 41.28 181 GLU A C 1
ATOM 1460 O O . GLU A 1 181 ? 22.557 -1.943 -28.849 1.00 41.28 181 GLU A O 1
ATOM 1465 N N . THR A 1 182 ? 20.917 -0.946 -27.721 1.00 43.34 182 THR A N 1
ATOM 1466 C CA . THR A 1 182 ? 21.507 -1.212 -26.382 1.00 43.34 182 THR A CA 1
ATOM 1467 C C . THR A 1 182 ? 20.610 -1.951 -25.377 1.00 43.34 182 THR A C 1
ATOM 1469 O O . THR A 1 182 ? 21.017 -2.188 -24.237 1.00 43.34 182 THR A O 1
ATOM 1472 N N . LEU A 1 183 ? 19.403 -2.376 -25.759 1.00 44.97 183 LEU A N 1
ATOM 1473 C CA . LEU A 1 183 ? 18.423 -2.935 -24.818 1.00 44.97 183 LEU A CA 1
ATOM 1474 C C . LEU A 1 183 ? 18.597 -4.443 -24.562 1.00 44.97 183 LEU A C 1
ATOM 1476 O O . LEU A 1 183 ? 17.847 -5.278 -25.056 1.00 44.97 183 LEU A O 1
ATOM 1480 N N . ASN A 1 184 ? 19.535 -4.796 -23.678 1.00 47.69 184 ASN A N 1
ATOM 1481 C CA . ASN A 1 184 ? 19.593 -6.120 -23.041 1.00 47.69 184 ASN A CA 1
ATOM 1482 C C . ASN A 1 184 ? 18.577 -6.222 -2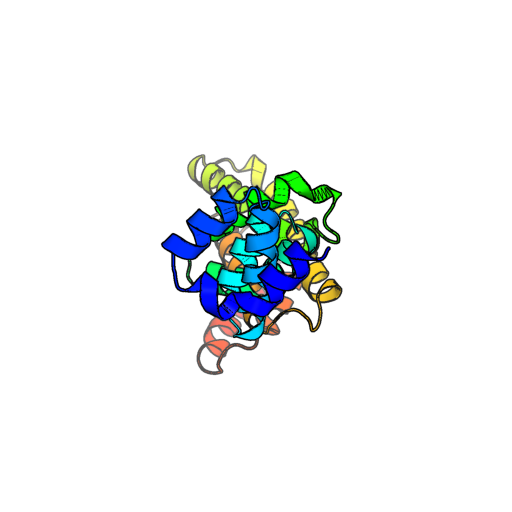1.883 1.00 47.69 184 ASN A C 1
ATOM 1484 O O . ASN A 1 184 ? 18.940 -6.270 -20.697 1.00 47.69 184 ASN A O 1
ATOM 1488 N N . LEU A 1 185 ? 17.281 -6.236 -22.214 1.00 49.41 185 LEU A N 1
ATOM 1489 C CA . LEU A 1 185 ? 16.217 -6.350 -21.216 1.00 49.41 185 LEU A CA 1
ATOM 1490 C C . LEU A 1 185 ? 16.221 -7.761 -20.582 1.00 49.41 185 LEU A C 1
ATOM 1492 O O . LEU A 1 185 ? 16.184 -8.765 -21.296 1.00 49.41 185 LEU A O 1
ATOM 1496 N N . PRO A 1 186 ? 16.263 -7.891 -19.244 1.00 49.09 186 PRO A N 1
ATOM 1497 C CA . PRO A 1 186 ? 16.293 -9.194 -18.592 1.00 49.09 186 PRO A CA 1
ATOM 1498 C C . PRO A 1 186 ? 14.971 -9.952 -18.793 1.00 49.09 186 PRO A C 1
ATOM 1500 O O . PRO A 1 186 ? 13.900 -9.494 -18.392 1.00 49.09 186 PRO A O 1
ATOM 1503 N N . MET A 1 187 ? 15.087 -11.168 -19.337 1.00 46.44 187 MET A N 1
ATOM 1504 C CA . MET A 1 187 ? 14.042 -12.178 -19.601 1.00 46.44 187 MET A CA 1
ATOM 1505 C C . MET A 1 187 ? 12.997 -12.366 -18.474 1.00 46.44 187 MET A C 1
ATOM 1507 O O . MET A 1 187 ? 11.889 -12.839 -18.720 1.00 46.44 187 MET A O 1
ATOM 1511 N N . GLY A 1 188 ? 13.333 -12.000 -17.232 1.00 43.47 188 GLY A N 1
ATOM 1512 C CA . GLY A 1 188 ? 12.445 -12.074 -16.067 1.00 43.47 188 GLY A CA 1
ATOM 1513 C C . GLY A 1 188 ? 11.228 -11.143 -16.132 1.00 43.47 188 GLY A C 1
ATOM 1514 O O . GLY A 1 188 ? 10.159 -11.516 -15.654 1.00 43.47 188 GLY A O 1
ATOM 1515 N N . CYS A 1 189 ? 11.344 -9.979 -16.779 1.00 47.41 189 CYS A N 1
ATOM 1516 C CA . CYS A 1 189 ? 10.227 -9.030 -16.930 1.00 47.41 189 CYS A CA 1
ATOM 1517 C C . CYS A 1 189 ? 9.161 -9.592 -17.873 1.00 47.41 189 CYS A C 1
ATOM 1519 O O . CYS A 1 189 ? 7.967 -9.544 -17.588 1.00 47.41 189 CYS A O 1
ATOM 1521 N N . LEU A 1 190 ? 9.621 -10.225 -18.955 1.00 49.50 190 LEU A N 1
ATOM 1522 C CA . LEU A 1 190 ? 8.777 -10.910 -19.929 1.00 49.50 190 LEU A CA 1
ATOM 1523 C C . LEU A 1 190 ? 8.064 -12.108 -19.293 1.00 49.50 190 LEU A C 1
ATOM 1525 O O . LEU A 1 190 ? 6.878 -12.310 -19.529 1.00 49.50 190 LEU A O 1
ATOM 1529 N N . LEU A 1 191 ? 8.740 -12.863 -18.418 1.00 44.16 191 LEU A N 1
ATOM 1530 C CA . LEU A 1 191 ? 8.111 -13.948 -17.657 1.00 44.16 191 LEU A CA 1
ATOM 1531 C C . LEU A 1 191 ? 7.026 -13.446 -16.693 1.00 44.16 191 LEU A C 1
ATOM 1533 O O . LEU A 1 191 ? 6.028 -14.138 -16.502 1.00 44.16 191 LEU 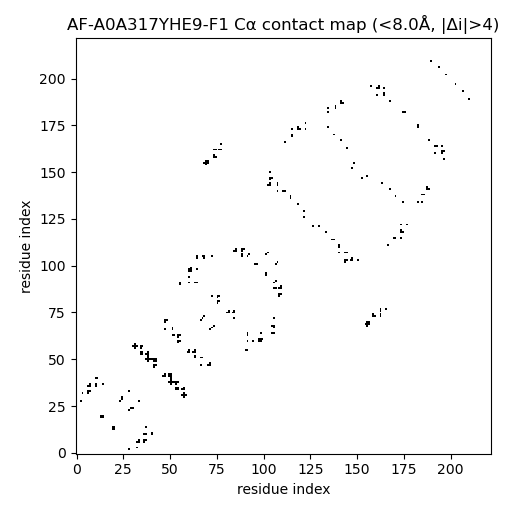A O 1
ATOM 1537 N N . MET A 1 192 ? 7.180 -12.260 -16.100 1.00 48.91 192 MET A N 1
ATOM 1538 C CA . MET A 1 192 ? 6.143 -11.661 -15.253 1.00 48.91 192 MET A CA 1
ATOM 1539 C C . MET A 1 192 ? 4.912 -11.253 -16.077 1.00 48.91 192 MET A C 1
ATOM 1541 O O . MET A 1 192 ? 3.792 -11.586 -15.690 1.00 48.91 192 MET A O 1
ATOM 1545 N N . MET A 1 193 ? 5.121 -10.632 -17.244 1.00 50.06 193 MET A N 1
ATOM 1546 C CA . MET A 1 193 ? 4.052 -10.278 -18.190 1.00 50.06 193 MET A CA 1
ATOM 1547 C C . MET A 1 193 ? 3.332 -11.515 -18.751 1.00 50.06 193 MET A C 1
ATOM 1549 O O . MET A 1 193 ? 2.108 -11.526 -18.851 1.00 50.06 193 MET A O 1
ATOM 1553 N N . LEU A 1 194 ? 4.072 -12.586 -19.062 1.00 45.66 194 LEU A N 1
ATOM 1554 C CA . LEU A 1 194 ? 3.534 -13.853 -19.576 1.00 45.66 194 LEU A CA 1
ATOM 1555 C C . LEU A 1 194 ? 2.683 -14.614 -18.550 1.00 45.66 194 LEU A C 1
ATOM 1557 O O . LEU A 1 194 ? 1.759 -15.331 -18.931 1.00 45.66 194 LEU A O 1
ATOM 1561 N N . ASN A 1 195 ? 2.992 -14.475 -17.258 1.00 48.84 195 ASN A N 1
ATOM 1562 C CA . ASN A 1 195 ? 2.288 -15.161 -16.170 1.00 48.84 195 ASN A CA 1
ATOM 1563 C C . ASN A 1 195 ? 1.186 -14.306 -15.515 1.00 48.84 195 ASN A C 1
ATOM 1565 O O . ASN A 1 195 ? 0.544 -14.755 -14.557 1.00 48.84 195 ASN A O 1
ATOM 1569 N N . ALA A 1 196 ? 0.956 -13.081 -15.998 1.00 51.00 196 ALA A N 1
ATOM 1570 C CA . ALA A 1 196 ? -0.152 -12.250 -15.551 1.00 51.00 196 ALA A CA 1
ATOM 1571 C C . ALA A 1 196 ? -1.485 -12.842 -16.059 1.00 51.00 196 ALA A C 1
ATOM 1573 O O . ALA A 1 196 ? -1.597 -13.188 -17.238 1.00 51.00 196 ALA A O 1
ATOM 1574 N N . PRO A 1 197 ? -2.518 -12.982 -15.209 1.00 43.75 197 PRO A N 1
ATOM 1575 C CA . PRO A 1 197 ? -3.828 -13.440 -15.654 1.00 43.75 197 PRO A CA 1
ATOM 1576 C C . PRO A 1 197 ? -4.529 -12.289 -16.385 1.00 43.75 197 PRO A C 1
ATOM 1578 O O . PRO A 1 197 ? -5.271 -11.512 -15.791 1.00 43.75 197 PRO A O 1
ATOM 1581 N N . VAL A 1 198 ? -4.243 -12.150 -17.677 1.00 50.88 198 VAL A N 1
ATOM 1582 C CA . VAL A 1 198 ? -4.880 -11.174 -18.567 1.00 50.88 198 VAL A CA 1
ATOM 1583 C C . VAL A 1 198 ? -6.100 -11.832 -19.240 1.00 50.88 198 VAL A C 1
ATOM 1585 O O . VAL A 1 198 ? -6.005 -13.003 -19.623 1.00 50.88 198 VAL A O 1
ATOM 1588 N N . PRO A 1 199 ? -7.243 -11.133 -19.400 1.00 48.38 199 PRO A N 1
ATOM 1589 C CA . PRO A 1 199 ? -8.384 -11.626 -20.176 1.00 48.38 199 PRO A CA 1
ATOM 1590 C C . PRO A 1 199 ? -7.971 -12.052 -21.598 1.00 48.38 199 PRO A C 1
ATOM 1592 O O . PRO A 1 199 ? -7.185 -11.366 -22.251 1.00 48.38 199 PRO A O 1
ATOM 1595 N N . ASP A 1 200 ? -8.501 -13.181 -22.085 1.00 50.16 200 ASP A N 1
ATOM 1596 C CA . ASP A 1 200 ? -8.064 -13.859 -23.326 1.00 50.16 200 ASP A CA 1
ATOM 1597 C C . ASP A 1 200 ? -8.029 -12.955 -24.579 1.00 50.16 200 ASP A C 1
ATOM 1599 O O . ASP A 1 200 ? -7.239 -13.199 -25.493 1.00 50.16 200 ASP A O 1
ATOM 1603 N N . GLU A 1 201 ? -8.844 -11.897 -24.623 1.00 47.97 201 GLU A N 1
ATOM 1604 C CA . GLU A 1 201 ? -8.960 -10.991 -25.774 1.00 47.97 201 GLU A CA 1
ATOM 1605 C C . GLU A 1 201 ? -7.765 -10.035 -25.931 1.00 47.97 201 GLU A C 1
ATOM 1607 O O . GLU A 1 201 ? -7.400 -9.703 -27.057 1.00 47.97 201 GLU A O 1
ATOM 1612 N N . SER A 1 202 ? -7.096 -9.647 -24.839 1.00 47.91 202 SER A N 1
ATOM 1613 C CA . SER A 1 202 ? -5.895 -8.793 -24.870 1.00 47.91 202 SER A CA 1
ATOM 1614 C C . SER A 1 202 ? -4.589 -9.582 -24.742 1.00 47.91 202 SER A C 1
ATOM 1616 O O . SER A 1 202 ? -3.515 -9.059 -25.034 1.00 47.91 202 SER A O 1
ATOM 1618 N N . ARG A 1 203 ? -4.650 -10.876 -24.393 1.00 45.91 203 ARG A N 1
ATOM 1619 C CA . ARG A 1 203 ? -3.462 -11.743 -24.313 1.00 45.91 203 ARG A CA 1
ATOM 1620 C C . ARG A 1 203 ? -2.747 -11.878 -25.659 1.00 45.91 203 ARG A C 1
ATOM 1622 O O . ARG A 1 203 ? -1.525 -11.958 -25.694 1.00 45.91 203 ARG A O 1
ATOM 1629 N N . SER A 1 204 ? -3.495 -11.896 -26.763 1.00 46.09 204 SER A N 1
ATOM 1630 C CA . SER A 1 204 ? -2.913 -12.068 -28.099 1.00 46.09 204 SER A CA 1
ATOM 1631 C C . SER A 1 204 ? -2.126 -10.842 -28.562 1.00 46.09 204 SER A C 1
ATOM 1633 O O . SER A 1 204 ? -1.068 -11.026 -29.146 1.00 46.09 204 SER A O 1
ATOM 1635 N N . SER A 1 205 ? -2.576 -9.616 -28.273 1.00 52.53 205 SER A N 1
ATOM 1636 C CA . SER A 1 205 ? -1.815 -8.405 -28.619 1.00 52.53 205 SER A CA 1
ATOM 1637 C C . SER A 1 205 ? -0.558 -8.277 -27.761 1.00 52.53 205 SER A C 1
ATOM 1639 O O . SER A 1 205 ? 0.529 -8.142 -28.305 1.00 52.53 205 SER A O 1
ATOM 1641 N N . TYR A 1 206 ? -0.673 -8.476 -26.443 1.00 48.62 206 TYR A N 1
ATOM 1642 C CA . TYR A 1 206 ? 0.478 -8.442 -25.532 1.00 48.62 206 TYR A CA 1
ATOM 1643 C C . TYR A 1 206 ? 1.532 -9.511 -25.856 1.00 48.62 206 TYR A C 1
ATOM 1645 O O . TYR A 1 206 ? 2.730 -9.243 -25.793 1.00 48.62 206 TYR A O 1
ATOM 1653 N N . LEU A 1 207 ? 1.104 -10.726 -26.223 1.00 48.25 207 LEU A N 1
ATOM 1654 C CA . LEU A 1 207 ? 2.014 -11.781 -26.670 1.00 48.25 207 LEU A CA 1
ATOM 1655 C C . LEU A 1 207 ? 2.679 -11.439 -28.000 1.00 48.25 207 LEU A C 1
ATOM 1657 O O . LEU A 1 207 ? 3.853 -11.741 -28.157 1.00 48.25 207 LEU A O 1
ATOM 1661 N N . GLN A 1 208 ? 1.954 -10.842 -28.948 1.00 51.31 208 GLN A N 1
ATOM 1662 C CA . GLN A 1 208 ? 2.520 -10.437 -30.236 1.00 51.31 208 GLN A CA 1
ATOM 1663 C C . GLN A 1 208 ? 3.537 -9.308 -30.068 1.00 51.31 208 GLN A C 1
ATOM 1665 O O . GLN A 1 208 ? 4.599 -9.384 -30.672 1.00 51.31 208 GLN A O 1
ATOM 1670 N N . ASP A 1 209 ? 3.277 -8.341 -29.190 1.00 48.78 209 ASP A N 1
ATOM 1671 C CA . ASP A 1 209 ? 4.208 -7.244 -28.912 1.00 48.78 209 ASP A CA 1
ATOM 1672 C C . ASP A 1 209 ? 5.469 -7.762 -28.199 1.00 48.78 209 ASP A C 1
ATOM 1674 O O . ASP A 1 209 ? 6.591 -7.475 -28.616 1.00 48.78 209 ASP A O 1
ATOM 1678 N N . ALA A 1 210 ? 5.306 -8.630 -27.193 1.00 49.44 210 ALA A N 1
ATOM 1679 C CA . ALA A 1 210 ? 6.428 -9.281 -26.515 1.00 49.44 210 ALA A CA 1
ATOM 1680 C C . ALA A 1 210 ? 7.229 -10.208 -27.452 1.00 49.44 210 ALA A C 1
ATOM 1682 O O . ALA A 1 210 ? 8.456 -10.249 -27.376 1.00 49.44 210 ALA A O 1
ATOM 1683 N N . LEU A 1 211 ? 6.556 -10.939 -28.349 1.00 45.53 211 LEU A N 1
ATOM 1684 C CA . LEU A 1 211 ? 7.192 -11.785 -29.364 1.00 45.53 211 LEU A CA 1
ATOM 1685 C C . LEU A 1 211 ? 7.874 -10.964 -30.461 1.00 45.53 211 LEU A C 1
ATOM 1687 O O . LEU A 1 211 ? 8.910 -11.396 -30.955 1.00 45.53 211 LEU A O 1
ATOM 1691 N N . SER A 1 212 ? 7.333 -9.805 -30.838 1.00 45.88 212 SER A N 1
ATOM 1692 C CA . SER A 1 212 ? 7.943 -8.896 -31.814 1.00 45.88 212 SER A CA 1
ATOM 1693 C C . SER A 1 212 ? 9.283 -8.392 -31.293 1.00 45.88 212 SER A C 1
ATOM 1695 O O . SER A 1 212 ? 10.298 -8.564 -31.963 1.00 45.88 212 SER A O 1
ATOM 1697 N N . VAL A 1 213 ? 9.302 -7.907 -30.047 1.00 46.69 213 VAL A N 1
ATOM 1698 C CA . VAL A 1 213 ? 10.531 -7.496 -29.352 1.00 46.69 213 VAL A CA 1
ATOM 1699 C C . VAL A 1 213 ? 11.511 -8.670 -29.242 1.00 46.69 213 VAL A C 1
ATOM 1701 O O . VAL A 1 213 ? 12.698 -8.528 -29.516 1.00 46.69 213 VAL A O 1
ATOM 1704 N N . PHE A 1 214 ? 11.019 -9.869 -28.915 1.00 44.50 214 PHE A N 1
ATOM 1705 C CA . PHE A 1 214 ? 11.849 -11.075 -28.834 1.00 44.50 214 PHE A CA 1
ATOM 1706 C C . PHE A 1 214 ? 12.447 -11.495 -30.189 1.00 44.50 214 PHE A C 1
ATOM 1708 O O . PHE A 1 214 ? 13.578 -11.973 -30.250 1.00 44.50 214 PHE A O 1
ATOM 1715 N N . THR A 1 215 ? 11.699 -11.317 -31.280 1.00 41.16 215 THR A N 1
ATOM 1716 C CA . THR A 1 215 ? 12.127 -11.685 -32.637 1.00 41.16 215 THR A CA 1
ATOM 1717 C C . THR A 1 215 ? 13.134 -10.678 -33.187 1.00 41.16 215 THR A C 1
ATOM 1719 O O . THR A 1 215 ? 14.107 -11.091 -33.807 1.00 41.16 215 THR A O 1
ATOM 1722 N N . GLU A 1 216 ? 12.968 -9.383 -32.909 1.00 43.75 216 GLU A N 1
ATOM 1723 C CA . GLU A 1 216 ? 13.962 -8.358 -33.259 1.00 43.75 216 GLU A CA 1
ATOM 1724 C C . GLU A 1 216 ? 15.295 -8.576 -32.539 1.00 43.75 216 GLU A C 1
ATOM 1726 O O . GLU A 1 216 ? 16.346 -8.481 -33.171 1.00 43.75 216 GLU A O 1
ATOM 1731 N N . ILE A 1 217 ? 15.263 -8.962 -31.259 1.00 44.25 217 ILE A N 1
ATOM 1732 C CA . ILE A 1 217 ? 16.470 -9.287 -30.485 1.00 44.25 217 ILE A CA 1
ATOM 1733 C C . ILE A 1 217 ? 17.171 -10.534 -31.045 1.00 44.25 217 ILE A C 1
ATOM 1735 O O . ILE A 1 217 ? 18.387 -10.547 -31.164 1.00 44.25 217 ILE A O 1
ATOM 1739 N N . LEU A 1 218 ? 16.430 -11.578 -31.431 1.00 35.78 218 LEU A N 1
ATOM 1740 C CA . LEU A 1 218 ? 17.023 -12.810 -31.974 1.00 35.78 218 LEU A CA 1
ATOM 1741 C C . LEU A 1 218 ? 17.488 -12.697 -33.430 1.00 35.78 218 LEU A C 1
ATOM 1743 O O . LEU A 1 218 ? 18.356 -13.456 -33.859 1.00 35.78 218 LEU A O 1
ATOM 1747 N N . CYS A 1 219 ? 16.879 -11.808 -34.213 1.00 36.88 219 CYS A N 1
ATOM 1748 C CA . CYS A 1 219 ? 17.295 -11.534 -35.587 1.00 36.88 219 CYS A CA 1
ATOM 1749 C C . CYS A 1 219 ? 18.458 -10.538 -35.666 1.00 36.88 219 CYS A C 1
ATOM 1751 O O . CYS A 1 219 ? 19.035 -10.376 -36.742 1.00 36.88 219 CYS A O 1
ATOM 1753 N N . SER A 1 220 ? 18.810 -9.915 -34.543 1.00 35.06 220 SER A N 1
ATOM 1754 C CA . SER A 1 220 ? 19.971 -9.047 -34.405 1.00 35.06 220 SER A CA 1
ATOM 1755 C C . SER A 1 220 ? 21.092 -9.823 -33.717 1.00 35.06 220 SER A C 1
ATOM 1757 O O . SER A 1 220 ? 21.192 -9.799 -32.501 1.00 35.06 220 SER A O 1
ATOM 1759 N N . ASP A 1 221 ? 21.910 -10.544 -34.489 1.00 28.75 221 ASP A N 1
ATOM 1760 C CA . ASP A 1 221 ? 23.253 -10.950 -34.049 1.00 28.75 221 ASP A CA 1
ATOM 1761 C C . ASP A 1 221 ? 24.118 -11.416 -35.240 1.00 28.75 221 ASP A C 1
ATOM 1763 O O . ASP A 1 221 ? 23.633 -12.197 -36.073 1.00 28.75 221 ASP A O 1
ATOM 1767 N N . PRO A 1 222 ? 25.429 -11.105 -35.283 1.00 36.97 222 PRO A N 1
ATOM 1768 C CA . PRO A 1 222 ? 26.162 -9.969 -34.710 1.00 36.97 222 PRO A CA 1
ATOM 1769 C C . PRO A 1 222 ? 26.528 -8.889 -35.751 1.00 36.97 222 PRO A C 1
ATOM 1771 O O . PRO A 1 222 ? 26.503 -9.174 -36.973 1.00 36.97 222 PRO A O 1
#